Protein AF-A0A7S4RQT2-F1 (afdb_monomer)

Organism: NCBI:txid311494

Nearest PDB structures (foldseek):
  8qy5-assembly1_B  TM=3.252E-01  e=1.161E+00  Homo sapiens

Secondary structure (DSSP, 8-state):
--------------------PPPPPTTGGGTTTSSSSSSSS-SS--S--SS------------------------------------TT------TT-----GGG--GGG--B-S-TTSHHHHHHHHHHHHHHHHHHHHHHHHHH-TT---GGGGT--S---TT--HHHHHHTTS-S-STTHHHHHHHHHHHHHHHHTB-HHHHHHHHHHHHHHHHHHHHHHH-GGGSPP-TT-TTHHHHHHHHHHSHHHHHHHHHHHHHHHHHHHHHHTTT-

Mean predicted aligned error: 17.35 Å

Foldseek 3Di:
DDDDDDDDDDDDDDDDDDDDDDDDDPPPPVPVPPPPPPPPPPPDDDPDDDDDDDDDDDDDDDDDDDDDDDDDDDPPDDPDDDDDDDDPDDPDPPPLPDDPDDLVRFDLPPWDFQADLPDPQLVVLLVLLVLLLVLLVVLLVQCVVPLLDQSLVSQQQPDQPPPQQDQVNCVVVVPHRDDSNRVSLVSLVSSLCSLLVRTDPVNSSRSVVLSVQLSVLSCQLNNPPLNGDQDPVDPPVRVVSVVLSVDPVSSVSNSVSSVSNSVSSVSSCSNSD

Radius of gyration: 29.13 Å; Cα contacts (8 Å, |Δi|>4): 193; chains: 1; bounding box: 56×94×92 Å

Sequence (273 aa):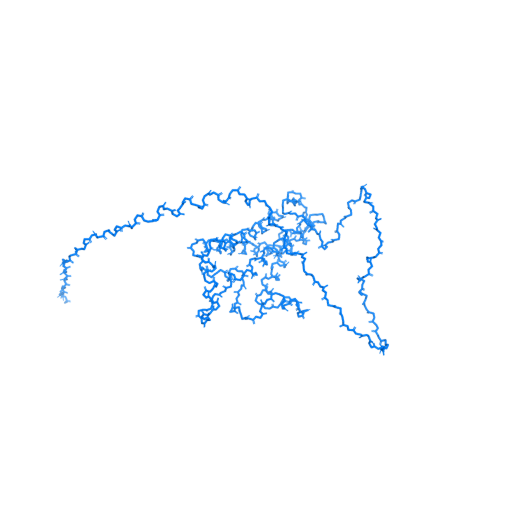
MAMPGRAAHRRRVGGGHAARTPALPRVVAAVLGCCLACCLSAAGHNAYAAARAGLSSRGGTPGPASHHAASRRSQLLGIAGALAPPVAGASAAAPVGFDYRKMSDLDPTKRTIVGDVNSAEVQAAVATLRAKQDQAKAAAVALKAEPMANISGNFGLVGKASEGDNILNSFKAGSGLQGSFAGPAEELRAACRAIDGIMDARTRSDTERASRLLISSWYAVVQDPNIKPLDPSVLTGDIKLQLQRQSKEVQAKLQREIAAYVDAIDFLLKFVA

Solvent-accessible surface area (backbone atoms only — not comparable to full-atom values): 17748 Å² total; per-residue (Å²): 136,82,87,87,86,88,84,88,80,89,84,81,89,83,83,89,79,80,88,77,79,80,83,76,76,89,71,67,78,74,69,72,71,70,70,77,78,74,73,87,79,74,90,71,90,88,89,82,87,89,86,86,83,83,92,80,84,86,89,81,84,90,81,87,85,85,83,89,85,82,91,80,87,82,92,80,88,83,91,79,90,80,97,67,84,82,76,87,85,72,91,67,79,70,67,88,88,66,82,77,76,53,82,86,74,49,65,56,88,72,55,45,75,72,47,66,75,82,35,72,65,34,47,50,24,52,51,50,51,50,53,50,39,52,31,42,52,51,35,51,51,42,42,71,77,33,58,80,54,78,44,27,62,51,68,46,44,68,64,82,83,58,94,68,78,45,69,68,50,23,58,69,66,75,72,51,71,58,63,57,60,27,62,51,50,50,54,52,51,51,29,38,50,44,56,35,67,27,32,34,82,73,40,21,57,46,43,51,49,34,41,51,52,25,54,50,28,46,49,57,42,75,66,36,81,77,40,54,72,78,56,90,86,47,74,76,68,38,54,57,46,52,56,46,32,68,32,68,66,50,45,54,47,53,49,50,34,44,48,51,26,41,50,29,48,57,54,50,47,51,65,78,108

Structure (mmCIF, N/CA/C/O backbone):
data_AF-A0A7S4RQT2-F1
#
_entry.id   AF-A0A7S4RQT2-F1
#
loop_
_atom_site.group_PDB
_atom_site.id
_atom_site.type_symbol
_atom_site.label_atom_id
_atom_site.label_alt_id
_atom_site.label_comp_id
_atom_site.label_asym_id
_atom_site.label_entity_id
_atom_site.label_seq_id
_atom_site.pdbx_PDB_ins_code
_atom_site.Cartn_x
_atom_site.Cartn_y
_atom_site.Cartn_z
_atom_site.occupancy
_atom_site.B_iso_or_equiv
_atom_site.auth_seq_id
_atom_site.auth_comp_id
_atom_site.auth_asym_id
_atom_site.auth_atom_id
_atom_site.pdbx_PDB_model_num
ATOM 1 N N . MET A 1 1 ? -7.093 60.526 -42.084 1.00 44.50 1 MET A N 1
ATOM 2 C CA . MET A 1 1 ? -6.223 59.896 -43.105 1.00 44.50 1 MET A CA 1
ATOM 3 C C . MET A 1 1 ? -6.321 58.391 -42.896 1.00 44.50 1 MET A C 1
ATOM 5 O O . MET A 1 1 ? -5.871 57.917 -41.870 1.00 44.50 1 MET A O 1
ATOM 9 N N . ALA A 1 2 ? -7.258 57.712 -43.558 1.00 35.78 2 ALA A N 1
ATOM 10 C CA . ALA A 1 2 ? -7.158 57.166 -44.919 1.00 35.78 2 ALA A CA 1
ATOM 11 C C . ALA A 1 2 ? -6.194 55.954 -45.001 1.00 35.78 2 ALA A C 1
ATOM 13 O O 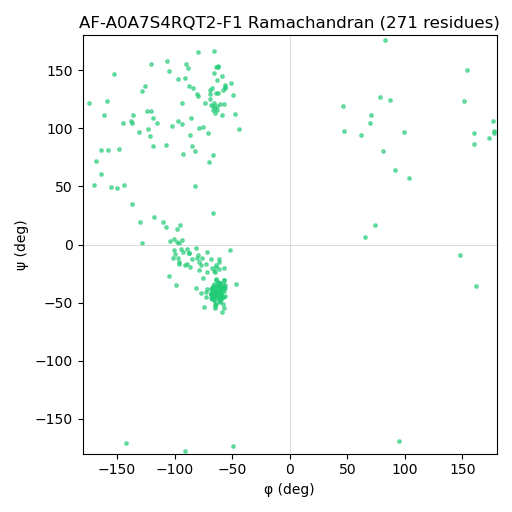. ALA A 1 2 ? -4.996 56.108 -44.813 1.00 35.78 2 ALA A O 1
ATOM 14 N N . MET A 1 3 ? -6.805 54.780 -45.247 1.00 42.31 3 MET A N 1
ATOM 15 C CA . MET A 1 3 ? -6.296 53.420 -45.578 1.00 42.31 3 MET A CA 1
ATOM 16 C C . MET A 1 3 ? -5.253 53.411 -46.738 1.00 42.31 3 MET A C 1
ATOM 18 O O . MET A 1 3 ? -5.009 54.504 -47.246 1.00 42.31 3 MET A O 1
ATOM 22 N N . PRO A 1 4 ? -4.738 52.278 -47.316 1.00 62.50 4 PRO A N 1
ATOM 23 C CA . PRO A 1 4 ? -4.930 50.813 -47.104 1.00 62.50 4 PRO A CA 1
ATOM 24 C C . PRO A 1 4 ? -3.619 49.965 -47.250 1.00 62.50 4 PRO A C 1
ATOM 26 O O . PRO A 1 4 ? -2.541 50.509 -47.458 1.00 62.50 4 PRO A O 1
ATOM 29 N N . GLY A 1 5 ? -3.694 48.617 -47.262 1.00 47.66 5 GLY A N 1
ATOM 30 C CA . GLY A 1 5 ? -2.623 47.804 -47.882 1.00 47.66 5 GLY A CA 1
ATOM 31 C C . GLY A 1 5 ? -2.681 46.277 -47.720 1.00 47.66 5 GLY A C 1
ATOM 32 O O . GLY A 1 5 ? -2.126 45.733 -46.779 1.00 47.66 5 GLY A O 1
ATOM 33 N N . ARG A 1 6 ? -3.315 45.581 -48.674 1.00 50.75 6 ARG A N 1
ATOM 34 C CA . ARG A 1 6 ? -3.406 44.110 -48.837 1.00 50.75 6 ARG A CA 1
ATOM 35 C C . ARG A 1 6 ? -2.046 43.422 -49.060 1.00 50.75 6 ARG A C 1
ATOM 37 O O . ARG A 1 6 ? -1.237 43.962 -49.801 1.00 50.75 6 ARG A O 1
ATOM 44 N N . ALA A 1 7 ? -1.931 42.141 -48.686 1.00 57.59 7 ALA A N 1
ATOM 45 C CA . ALA A 1 7 ? -1.405 41.101 -49.590 1.00 57.59 7 ALA A CA 1
ATOM 46 C C . ALA A 1 7 ? -1.796 39.686 -49.128 1.00 57.59 7 ALA A C 1
ATOM 48 O O . ALA A 1 7 ? -1.328 39.178 -48.114 1.00 57.59 7 ALA A O 1
ATOM 49 N N . ALA A 1 8 ? -2.658 39.046 -49.916 1.00 52.22 8 ALA A N 1
ATOM 50 C CA . ALA A 1 8 ? -2.951 37.625 -49.859 1.00 52.22 8 ALA A CA 1
ATOM 51 C C . ALA A 1 8 ? -1.900 36.858 -50.673 1.00 52.22 8 ALA A C 1
ATOM 53 O O . ALA A 1 8 ? -1.653 37.218 -51.823 1.00 52.22 8 ALA A O 1
ATOM 54 N N . HIS A 1 9 ? -1.358 35.762 -50.137 1.00 56.38 9 HIS A N 1
ATOM 55 C CA . HIS A 1 9 ? -0.620 34.791 -50.944 1.00 56.38 9 HIS A CA 1
ATOM 56 C C . HIS A 1 9 ? -1.233 33.396 -50.807 1.00 56.38 9 HIS A C 1
ATOM 58 O O . HIS A 1 9 ? -0.985 32.652 -49.864 1.00 56.38 9 HIS A O 1
ATOM 64 N N . ARG A 1 10 ? -2.038 33.038 -51.814 1.00 51.00 10 ARG A N 1
ATOM 65 C CA . ARG A 1 10 ? -2.276 31.648 -52.209 1.00 51.00 10 ARG A CA 1
ATOM 66 C C . ARG A 1 10 ? -0.953 31.061 -52.710 1.00 51.00 10 ARG A C 1
ATOM 68 O O . ARG A 1 10 ? -0.356 31.624 -53.628 1.00 51.00 10 ARG A O 1
ATOM 75 N N . ARG A 1 11 ? -0.573 29.883 -52.216 1.00 57.88 11 ARG A N 1
ATOM 76 C CA . ARG A 1 11 ? 0.143 28.878 -53.012 1.00 57.88 11 ARG A CA 1
ATOM 77 C C . ARG A 1 11 ? -0.585 27.548 -52.897 1.00 57.88 11 ARG A C 1
ATOM 79 O O . ARG A 1 11 ? -1.014 27.134 -51.827 1.00 57.88 11 ARG A O 1
ATOM 86 N N . ARG A 1 12 ? -0.781 26.951 -54.063 1.00 49.41 12 ARG A N 1
ATOM 87 C CA . ARG A 1 12 ? -1.513 25.723 -54.344 1.00 49.41 12 ARG A CA 1
ATOM 88 C C . ARG A 1 12 ? -0.509 24.762 -54.990 1.00 49.41 12 ARG A C 1
ATOM 90 O O . ARG A 1 12 ? 0.380 25.224 -55.697 1.00 49.41 12 ARG A O 1
ATOM 97 N N . VAL A 1 13 ? -0.803 23.470 -54.853 1.00 47.34 13 VAL A N 1
ATOM 98 C CA . VAL A 1 13 ? -0.359 22.333 -55.685 1.00 47.34 13 VAL A CA 1
ATOM 99 C C . VAL A 1 13 ? 0.976 21.677 -55.315 1.00 47.34 13 VAL A C 1
ATOM 101 O O . VAL A 1 13 ? 2.026 22.304 -55.379 1.00 47.34 13 VAL A O 1
ATOM 104 N N . GLY A 1 14 ? 0.919 20.357 -55.085 1.00 40.22 14 GLY A N 1
ATOM 105 C CA . GLY A 1 14 ? 2.015 19.466 -55.475 1.00 40.22 14 GLY A CA 1
ATOM 106 C C . GLY A 1 14 ? 2.089 18.105 -54.781 1.00 40.22 14 GLY A C 1
ATOM 107 O O . GLY A 1 14 ? 2.862 17.970 -53.849 1.00 40.22 14 GLY A O 1
ATOM 108 N N . GLY A 1 15 ? 1.376 17.104 -55.317 1.00 41.44 15 GLY A N 1
ATOM 109 C CA . GLY A 1 15 ? 1.757 15.675 -55.298 1.00 41.44 15 GLY A CA 1
ATOM 110 C C . GLY A 1 15 ? 1.520 14.919 -53.980 1.00 41.44 15 GLY A C 1
ATOM 111 O O . GLY A 1 15 ? 1.937 15.342 -52.919 1.00 41.44 15 GLY A O 1
ATOM 112 N N . GLY A 1 16 ? 0.830 13.781 -53.934 1.00 46.34 16 GLY A N 1
ATOM 113 C CA . GLY A 1 16 ? 0.843 12.695 -54.908 1.00 46.34 16 GLY A CA 1
ATOM 114 C C . GLY A 1 16 ? 1.901 11.663 -54.515 1.00 46.34 16 GLY A C 1
ATOM 115 O O . GLY A 1 16 ? 2.882 11.496 -55.233 1.00 46.34 16 GLY A O 1
ATOM 116 N N . HIS A 1 17 ? 1.734 10.990 -53.371 1.00 45.16 17 HIS A N 1
ATOM 117 C CA . HIS A 1 17 ? 2.511 9.798 -53.030 1.00 45.16 17 HIS A CA 1
ATOM 118 C C . HIS A 1 17 ? 1.581 8.604 -52.870 1.00 45.16 17 HIS A C 1
ATOM 120 O O . HIS A 1 17 ? 0.770 8.511 -51.952 1.00 45.16 17 HIS A O 1
ATOM 126 N N . ALA A 1 18 ? 1.695 7.732 -53.866 1.00 46.72 18 ALA A N 1
ATOM 127 C CA . ALA A 1 18 ? 1.033 6.457 -53.973 1.00 46.72 18 ALA A CA 1
ATOM 128 C C . ALA A 1 18 ? 1.368 5.568 -52.772 1.00 46.72 18 ALA A C 1
ATOM 130 O O . ALA A 1 18 ? 2.531 5.395 -52.401 1.00 46.72 18 ALA A O 1
ATOM 131 N N . ALA A 1 19 ? 0.323 4.966 -52.214 1.00 48.94 19 ALA A N 1
ATOM 132 C CA . ALA A 1 19 ? 0.409 3.875 -51.269 1.00 48.94 19 ALA A CA 1
ATOM 133 C C . ALA A 1 19 ? 1.155 2.692 -51.908 1.00 48.94 19 ALA A C 1
ATOM 135 O O . ALA A 1 19 ? 0.652 2.044 -52.824 1.00 48.94 19 ALA A O 1
ATOM 136 N N . ARG A 1 20 ? 2.360 2.402 -51.411 1.00 44.69 20 ARG A N 1
ATOM 137 C CA . ARG A 1 20 ? 2.999 1.093 -51.562 1.00 44.69 20 ARG A CA 1
ATOM 138 C C . ARG A 1 20 ? 2.848 0.357 -50.240 1.00 44.69 20 ARG A C 1
ATOM 140 O O . ARG A 1 20 ? 3.552 0.638 -49.278 1.00 44.69 20 ARG A O 1
ATOM 147 N N . THR A 1 21 ? 1.897 -0.563 -50.204 1.00 51.22 21 THR A N 1
ATOM 148 C CA . THR A 1 21 ? 1.781 -1.600 -49.181 1.00 51.22 21 THR A CA 1
ATOM 149 C C . THR A 1 21 ? 2.949 -2.582 -49.337 1.00 51.22 21 THR A C 1
ATOM 151 O O . THR A 1 21 ? 3.084 -3.193 -50.400 1.00 51.22 21 THR A O 1
ATOM 154 N N . PRO A 1 22 ? 3.823 -2.762 -48.332 1.00 53.00 22 PRO A N 1
ATOM 155 C CA . PRO A 1 22 ? 4.784 -3.853 -48.360 1.00 53.00 22 PRO A CA 1
ATOM 156 C C . PRO A 1 22 ? 4.056 -5.175 -48.090 1.00 53.00 22 PRO A C 1
ATOM 158 O O . PRO A 1 22 ? 3.394 -5.351 -47.067 1.00 53.00 22 PRO A O 1
ATOM 161 N N . ALA A 1 23 ? 4.172 -6.103 -49.039 1.00 45.22 23 ALA A N 1
ATOM 162 C CA . ALA A 1 23 ? 3.740 -7.482 -48.887 1.00 45.22 23 ALA A CA 1
ATOM 163 C C . ALA A 1 23 ? 4.509 -8.144 -47.730 1.00 45.22 23 ALA A C 1
ATOM 165 O O . ALA A 1 23 ? 5.737 -8.220 -47.746 1.00 45.22 23 ALA A O 1
ATOM 166 N N . LEU A 1 24 ? 3.774 -8.617 -46.724 1.00 46.72 24 LEU A N 1
ATOM 167 C CA . LEU A 1 24 ? 4.314 -9.388 -45.606 1.00 46.72 24 LEU A CA 1
ATOM 168 C C . LEU A 1 24 ? 4.765 -10.784 -46.088 1.00 46.72 24 LEU A C 1
ATOM 170 O O . LEU A 1 24 ? 3.997 -11.466 -46.774 1.00 46.72 24 LEU A O 1
ATOM 174 N N . PRO A 1 25 ? 5.974 -11.251 -45.722 1.00 46.59 25 PRO A N 1
ATOM 175 C CA . PRO A 1 25 ? 6.436 -12.593 -46.054 1.00 46.59 25 PRO A CA 1
ATOM 176 C C . PRO A 1 25 ? 5.644 -13.659 -45.278 1.00 46.59 25 PRO A C 1
ATOM 178 O O . PRO A 1 25 ? 5.526 -13.618 -44.053 1.00 46.59 25 PRO A O 1
ATOM 181 N N . ARG A 1 26 ? 5.133 -14.657 -46.009 1.00 47.38 26 ARG A N 1
ATOM 182 C CA . ARG A 1 26 ? 4.311 -15.801 -45.555 1.00 47.38 26 ARG A CA 1
ATOM 183 C C . ARG A 1 26 ? 5.028 -16.810 -44.631 1.00 47.38 26 ARG A C 1
ATOM 185 O O . ARG A 1 26 ? 4.647 -17.973 -44.587 1.00 47.38 26 ARG A O 1
ATOM 192 N N . VAL A 1 27 ? 6.041 -16.399 -43.870 1.00 47.34 27 VAL A N 1
ATOM 193 C CA . VAL A 1 27 ? 6.857 -17.317 -43.043 1.00 47.34 27 VAL A CA 1
ATOM 194 C C . VAL A 1 27 ? 6.439 -17.326 -41.561 1.00 47.34 27 VAL A C 1
ATOM 196 O O . VAL A 1 27 ? 6.841 -18.203 -40.806 1.00 47.34 27 VAL A O 1
ATOM 199 N N . VAL A 1 28 ? 5.548 -16.431 -41.119 1.00 46.84 28 VAL A N 1
ATOM 200 C CA . VAL A 1 28 ? 5.180 -16.321 -39.686 1.00 46.84 28 VAL A CA 1
ATOM 201 C C . VAL A 1 28 ? 4.026 -17.254 -39.265 1.00 46.84 28 VAL A C 1
ATOM 203 O O . VAL A 1 28 ? 3.766 -17.432 -38.079 1.00 46.84 28 VAL A O 1
ATOM 206 N N . ALA A 1 29 ? 3.368 -17.943 -40.203 1.00 44.19 29 ALA A N 1
ATOM 207 C CA . ALA A 1 29 ? 2.245 -18.835 -39.884 1.00 44.19 29 ALA A CA 1
ATOM 208 C C . ALA A 1 29 ? 2.655 -20.190 -39.261 1.00 44.19 29 ALA A C 1
ATOM 210 O O . ALA A 1 29 ? 1.798 -20.892 -38.734 1.00 44.19 29 ALA A O 1
ATOM 211 N N . ALA A 1 30 ? 3.943 -20.556 -39.272 1.00 42.84 30 ALA A N 1
ATOM 212 C CA . ALA A 1 30 ? 4.411 -21.856 -38.772 1.00 42.84 30 ALA A CA 1
ATOM 213 C C . ALA A 1 30 ? 4.944 -21.839 -37.322 1.00 42.84 30 ALA A C 1
ATOM 215 O O . ALA A 1 30 ? 5.122 -22.897 -36.729 1.00 42.84 30 ALA A O 1
ATOM 216 N N . VAL A 1 31 ? 5.160 -20.665 -36.714 1.00 43.28 31 VAL A N 1
ATOM 217 C CA . VAL A 1 31 ? 5.665 -20.560 -35.323 1.00 43.28 31 VAL A CA 1
ATOM 218 C C . VAL A 1 31 ? 4.527 -20.371 -34.307 1.00 43.28 31 VAL A C 1
ATOM 220 O O . VAL A 1 31 ? 4.690 -20.649 -33.122 1.00 43.28 31 VAL A O 1
ATOM 223 N N . LEU A 1 32 ? 3.327 -19.992 -34.762 1.00 43.38 32 LEU A N 1
ATOM 224 C CA . LEU A 1 32 ? 2.168 -19.760 -33.890 1.00 43.38 32 LEU A CA 1
ATOM 225 C C . LEU A 1 32 ? 1.439 -21.047 -33.444 1.00 43.38 32 LEU A C 1
ATOM 227 O O . LEU A 1 32 ? 0.576 -20.984 -32.573 1.00 43.38 32 LEU A O 1
ATOM 231 N N . GLY A 1 33 ? 1.780 -22.208 -34.018 1.00 39.47 33 GLY A N 1
ATOM 232 C CA . GLY A 1 33 ? 1.128 -23.492 -33.725 1.00 39.47 33 GLY A CA 1
ATOM 233 C C . GLY A 1 33 ? 1.736 -24.294 -32.568 1.00 39.47 33 GLY A C 1
ATOM 234 O O . GLY A 1 33 ? 1.077 -25.184 -32.044 1.00 39.47 33 GLY A O 1
ATOM 235 N N . CYS A 1 34 ? 2.964 -23.984 -32.132 1.00 38.16 34 CYS A N 1
ATOM 236 C CA . CYS A 1 34 ? 3.676 -24.798 -31.133 1.00 38.16 34 CYS A CA 1
ATOM 237 C C . CYS A 1 34 ? 3.536 -24.276 -29.684 1.00 38.16 34 CYS A C 1
ATOM 239 O O . CYS A 1 34 ? 3.774 -25.011 -28.731 1.00 38.16 34 CYS A O 1
ATOM 241 N N . CYS A 1 35 ? 3.087 -23.030 -29.483 1.00 40.00 35 CYS A N 1
ATOM 242 C CA . CYS A 1 35 ? 2.958 -22.437 -28.141 1.00 40.00 35 CYS A CA 1
ATOM 243 C C . CYS A 1 35 ? 1.615 -22.711 -27.440 1.00 40.00 35 CYS A C 1
ATOM 245 O O . CYS A 1 35 ? 1.467 -22.380 -26.267 1.00 40.00 35 CYS A O 1
ATOM 247 N N . LEU A 1 36 ? 0.634 -23.310 -28.121 1.00 42.69 36 LEU A N 1
ATOM 248 C CA . LEU A 1 36 ? -0.713 -23.517 -27.568 1.00 42.69 36 LEU A CA 1
ATOM 249 C C . LEU A 1 36 ? -0.913 -24.874 -26.869 1.00 42.69 36 LEU A C 1
ATOM 251 O O . LEU A 1 36 ? -1.931 -25.057 -26.210 1.00 42.69 36 LEU A O 1
ATOM 255 N N . ALA A 1 37 ? 0.064 -25.788 -26.926 1.00 42.12 37 ALA A N 1
ATOM 256 C CA . ALA A 1 37 ? -0.031 -27.110 -26.293 1.00 42.12 37 ALA A CA 1
ATOM 257 C C . ALA A 1 37 ? 0.721 -27.247 -24.948 1.00 42.12 37 ALA A C 1
ATOM 259 O O . ALA A 1 37 ? 0.480 -28.209 -24.226 1.00 42.12 37 ALA A O 1
ATOM 260 N N . CYS A 1 38 ? 1.574 -26.289 -24.556 1.00 40.06 38 CYS A N 1
ATOM 261 C CA . CYS A 1 38 ? 2.366 -26.387 -23.313 1.00 40.06 38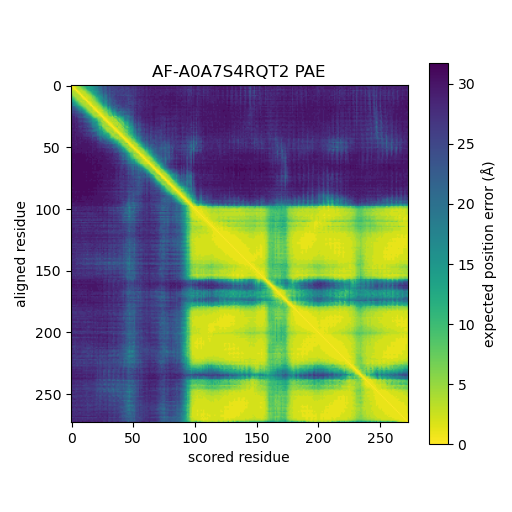 CYS A CA 1
ATOM 262 C C . CYS A 1 38 ? 1.815 -25.593 -22.111 1.00 40.06 38 CYS A C 1
ATOM 264 O O . CYS A 1 38 ? 2.346 -25.718 -21.011 1.00 40.06 38 CYS A O 1
ATOM 266 N N . CYS A 1 39 ? 0.749 -24.801 -22.265 1.00 39.12 39 CYS A N 1
ATOM 267 C CA . CYS A 1 39 ? 0.291 -23.899 -21.195 1.00 39.12 39 CYS A CA 1
ATOM 268 C C . CYS A 1 39 ? -0.865 -24.435 -20.328 1.00 39.12 39 CYS A C 1
ATOM 270 O O . CYS A 1 39 ? -1.299 -23.730 -19.420 1.00 39.12 39 CYS A O 1
ATOM 272 N N . LEU A 1 40 ? -1.353 -25.665 -20.544 1.00 41.34 40 LEU A N 1
ATOM 273 C CA . LEU A 1 40 ? -2.478 -26.229 -19.774 1.00 41.34 40 LEU A CA 1
ATOM 274 C C . LEU A 1 40 ? -2.092 -27.155 -18.597 1.00 41.34 40 LEU A C 1
ATOM 276 O O . LEU A 1 40 ? -2.967 -27.797 -18.024 1.00 41.34 40 LEU A O 1
ATOM 280 N N . SER A 1 41 ? -0.827 -27.200 -18.157 1.00 45.00 41 SER A N 1
ATOM 281 C CA . SER A 1 41 ? -0.430 -28.018 -16.984 1.00 45.00 41 SER A CA 1
ATOM 282 C C . SER A 1 41 ? 0.401 -27.312 -15.903 1.00 45.00 41 SER A C 1
ATOM 284 O O . SER A 1 41 ? 0.996 -27.983 -15.070 1.00 45.00 41 SER A O 1
ATOM 286 N N . ALA A 1 42 ? 0.402 -25.977 -15.834 1.00 40.41 42 ALA A N 1
ATOM 287 C CA . ALA A 1 42 ? 1.111 -25.238 -14.773 1.00 40.41 42 ALA A CA 1
ATOM 288 C C . ALA A 1 42 ? 0.192 -24.382 -13.874 1.00 40.41 42 ALA A C 1
ATOM 290 O O . ALA A 1 42 ? 0.636 -23.421 -13.247 1.00 40.41 42 ALA A O 1
ATOM 291 N N . ALA A 1 43 ? -1.096 -24.728 -13.786 1.00 40.94 43 ALA A N 1
ATOM 292 C CA . ALA A 1 43 ? -2.028 -24.159 -12.813 1.00 40.94 43 ALA A CA 1
ATOM 293 C C . ALA A 1 43 ? -2.072 -25.041 -11.556 1.00 40.94 43 ALA A C 1
ATOM 295 O O . ALA A 1 43 ? -2.976 -25.847 -11.364 1.00 40.94 43 ALA A O 1
ATOM 296 N N . GLY A 1 44 ? -1.057 -24.908 -10.708 1.00 36.47 44 GLY A N 1
ATOM 297 C CA . GLY A 1 44 ? -1.002 -25.569 -9.407 1.00 36.47 44 GLY A CA 1
ATOM 298 C C . GLY A 1 44 ? 0.441 -25.814 -9.007 1.00 36.47 44 GLY A C 1
ATOM 299 O O . GLY A 1 44 ? 1.154 -26.492 -9.733 1.00 36.47 44 GLY A O 1
ATOM 300 N N . HIS A 1 45 ? 0.839 -25.313 -7.837 1.00 37.78 45 HIS A N 1
ATOM 301 C CA . HIS A 1 45 ? 2.190 -25.382 -7.258 1.00 37.78 45 HIS A CA 1
ATOM 302 C C . HIS A 1 45 ? 3.167 -24.332 -7.800 1.00 37.78 45 HIS A C 1
ATOM 304 O O . HIS A 1 45 ? 3.995 -24.636 -8.640 1.00 37.78 45 HIS A O 1
ATOM 310 N N . ASN A 1 46 ? 3.092 -23.098 -7.287 1.00 36.84 46 ASN A N 1
ATOM 311 C CA . ASN A 1 46 ? 4.272 -22.256 -7.024 1.00 36.84 46 ASN A CA 1
ATOM 312 C C . ASN A 1 46 ? 3.868 -21.042 -6.177 1.00 36.84 46 ASN A C 1
ATOM 314 O O . ASN A 1 46 ? 3.797 -19.907 -6.636 1.00 36.84 46 ASN A O 1
ATOM 318 N N . ALA A 1 47 ? 3.573 -21.312 -4.908 1.00 38.38 47 ALA A N 1
ATOM 319 C CA . ALA A 1 47 ? 3.455 -20.298 -3.865 1.00 38.38 47 ALA A CA 1
ATOM 320 C C . ALA A 1 47 ? 4.135 -20.774 -2.573 1.00 38.38 47 ALA A C 1
ATOM 322 O O . ALA A 1 47 ? 3.636 -20.504 -1.497 1.00 38.38 47 ALA A O 1
ATOM 323 N N . TYR A 1 48 ? 5.235 -21.529 -2.657 1.00 43.09 48 TYR A N 1
ATOM 324 C CA . TYR A 1 48 ? 6.002 -21.972 -1.484 1.00 43.09 48 TYR A CA 1
ATOM 325 C C . TYR A 1 48 ? 7.439 -22.325 -1.888 1.00 43.09 48 TYR A C 1
ATOM 327 O O . TYR A 1 48 ? 7.755 -23.489 -2.090 1.00 43.09 48 TYR A O 1
ATOM 335 N N . ALA A 1 49 ? 8.318 -21.328 -2.023 1.00 34.75 49 ALA A N 1
ATOM 336 C CA . ALA A 1 49 ? 9.769 -21.554 -2.084 1.00 34.75 49 ALA A CA 1
ATOM 337 C C . ALA A 1 49 ? 10.564 -20.255 -1.850 1.00 34.75 49 ALA A C 1
ATOM 339 O O . ALA A 1 49 ? 11.305 -19.805 -2.713 1.00 34.75 49 ALA A O 1
ATOM 340 N N . ALA A 1 50 ? 10.410 -19.626 -0.682 1.00 36.25 50 ALA A N 1
ATOM 341 C CA . ALA A 1 50 ? 11.352 -18.605 -0.203 1.00 36.25 50 ALA A CA 1
ATOM 342 C C . ALA A 1 50 ? 11.316 -18.497 1.332 1.00 36.25 50 ALA A C 1
ATOM 344 O O . ALA A 1 50 ? 11.150 -17.426 1.900 1.00 36.25 50 ALA A O 1
ATOM 345 N N . ALA A 1 51 ? 11.420 -19.634 2.021 1.00 36.56 51 ALA A N 1
ATOM 346 C CA . ALA A 1 51 ? 11.587 -19.671 3.475 1.00 36.56 51 ALA A CA 1
ATOM 347 C C . ALA A 1 51 ? 12.392 -20.909 3.896 1.00 36.56 51 ALA A C 1
ATOM 349 O O . ALA A 1 51 ? 11.966 -21.677 4.752 1.00 36.56 51 ALA A O 1
ATOM 350 N N . ARG A 1 52 ? 13.536 -21.163 3.245 1.00 39.75 52 ARG A N 1
ATOM 351 C CA . ARG A 1 52 ? 14.528 -22.134 3.737 1.00 39.75 52 ARG A CA 1
ATOM 352 C C . ARG A 1 52 ? 15.889 -21.969 3.050 1.00 39.75 52 ARG A C 1
ATOM 354 O O . ARG A 1 52 ? 16.242 -22.693 2.134 1.00 39.75 52 ARG A O 1
ATOM 361 N N . ALA A 1 53 ? 16.660 -21.011 3.540 1.00 32.03 53 ALA A N 1
ATOM 362 C CA . ALA A 1 53 ? 18.121 -21.033 3.530 1.00 32.03 53 ALA A CA 1
ATOM 363 C C . ALA A 1 53 ? 18.507 -20.334 4.843 1.00 32.03 53 ALA A C 1
ATOM 365 O O . ALA A 1 53 ? 18.194 -19.169 5.036 1.00 32.03 53 ALA A O 1
ATOM 366 N N . GLY A 1 54 ? 18.948 -21.024 5.890 1.00 28.73 54 GLY A N 1
ATOM 367 C CA . GLY A 1 54 ? 20.115 -21.897 5.888 1.00 28.73 54 GLY A CA 1
ATOM 368 C C . GLY A 1 54 ? 21.254 -21.163 6.601 1.00 28.73 54 GLY A C 1
ATOM 369 O O . GLY A 1 54 ? 22.288 -20.902 6.006 1.00 28.73 54 GLY A O 1
ATOM 370 N N . LEU A 1 55 ? 21.032 -20.764 7.860 1.00 30.64 55 LEU A N 1
ATOM 371 C CA . LEU A 1 55 ? 22.079 -20.260 8.750 1.00 30.64 55 LEU A CA 1
ATOM 372 C C . LEU A 1 55 ? 22.902 -21.460 9.227 1.00 30.64 55 LEU A C 1
ATOM 374 O O . LEU A 1 55 ? 22.487 -22.220 10.098 1.00 30.64 55 LEU A O 1
ATOM 378 N N . SER A 1 56 ? 24.066 -21.647 8.620 1.00 34.75 56 SER A N 1
ATOM 379 C CA . SER A 1 56 ? 25.144 -22.482 9.142 1.00 34.75 56 SER A CA 1
ATOM 380 C C . SER A 1 56 ? 26.426 -21.668 9.072 1.00 34.75 56 SER A C 1
ATOM 382 O O . SER A 1 56 ? 27.060 -21.567 8.031 1.00 34.75 56 SER A O 1
ATOM 384 N N . SER A 1 57 ? 26.778 -21.052 10.196 1.00 33.66 57 SER A N 1
ATOM 385 C CA . SER A 1 57 ? 28.121 -20.552 10.467 1.00 33.66 57 SER A CA 1
ATOM 386 C C . SER A 1 57 ? 28.439 -20.931 11.908 1.00 33.66 57 SER A C 1
ATOM 388 O O . SER A 1 57 ? 27.861 -20.396 12.854 1.00 33.66 57 SER A O 1
ATOM 390 N N . ARG A 1 58 ? 29.279 -21.954 12.054 1.00 31.80 58 ARG A N 1
ATOM 391 C CA . ARG A 1 58 ? 29.785 -22.492 13.317 1.00 31.80 58 ARG A CA 1
ATOM 392 C C . ARG A 1 58 ? 31.303 -22.368 13.245 1.00 31.80 58 ARG A C 1
ATOM 394 O O . ARG A 1 58 ? 31.912 -23.019 12.405 1.00 31.80 58 ARG A O 1
ATOM 401 N N . GLY A 1 59 ? 31.897 -21.548 14.109 1.00 32.84 59 GLY A N 1
ATOM 402 C CA . GLY A 1 59 ? 33.351 -21.458 14.256 1.00 32.84 59 GLY A CA 1
ATOM 403 C C . GLY A 1 59 ? 33.801 -20.161 14.923 1.00 32.84 59 GLY A C 1
ATOM 404 O O . GLY A 1 59 ? 33.942 -19.147 14.255 1.00 32.84 59 GLY A O 1
ATOM 405 N N . GLY A 1 60 ? 34.032 -20.199 16.237 1.00 31.61 60 GLY A N 1
ATOM 406 C CA . GLY A 1 60 ? 34.624 -19.098 16.999 1.00 31.61 60 GLY A CA 1
ATOM 407 C C . GLY A 1 60 ? 34.684 -19.432 18.489 1.00 31.61 60 GLY A C 1
ATOM 408 O O . GLY A 1 60 ? 33.658 -19.497 19.155 1.00 31.61 60 GLY A O 1
ATOM 409 N N . THR A 1 61 ? 35.885 -19.725 18.975 1.00 37.38 61 THR A N 1
ATOM 410 C CA . THR A 1 61 ? 36.259 -20.145 20.337 1.00 37.38 61 THR A CA 1
ATOM 411 C C . THR A 1 61 ? 35.995 -19.088 21.427 1.00 37.38 61 THR A C 1
ATOM 413 O O . THR A 1 61 ? 36.070 -17.897 21.130 1.00 37.38 61 THR A O 1
ATOM 416 N N . PRO A 1 62 ? 35.752 -19.487 22.696 1.00 39.50 62 PRO A N 1
ATOM 417 C CA . PRO A 1 62 ? 35.499 -18.562 23.800 1.00 39.50 62 PRO A CA 1
ATOM 418 C C . PRO A 1 62 ? 36.799 -18.102 24.486 1.00 39.50 62 PRO A C 1
ATOM 420 O O . PRO A 1 62 ? 37.673 -18.914 24.784 1.00 39.50 62 PRO A O 1
ATOM 423 N N . GLY A 1 63 ? 36.897 -16.803 24.780 1.00 38.59 63 GLY A N 1
ATOM 424 C CA . GLY A 1 63 ? 37.870 -16.225 25.716 1.00 38.59 63 GLY A CA 1
ATOM 425 C C . GLY A 1 63 ? 37.195 -15.847 27.048 1.00 38.59 63 GLY A C 1
ATOM 426 O O . GLY A 1 63 ? 35.999 -15.543 27.038 1.00 38.59 63 GLY A O 1
ATOM 427 N N . PRO A 1 64 ? 37.902 -15.890 28.195 1.00 47.75 64 PRO A N 1
ATOM 428 C CA . PRO A 1 64 ? 37.271 -15.807 29.510 1.00 47.75 64 PRO A CA 1
ATOM 429 C C . PRO A 1 64 ? 37.136 -14.379 30.073 1.00 47.75 64 PRO A C 1
ATOM 431 O O . PRO A 1 64 ? 38.026 -13.548 29.947 1.00 47.75 64 PRO A O 1
ATOM 434 N N . ALA A 1 65 ? 36.003 -14.191 30.758 1.00 38.06 65 ALA A N 1
ATOM 435 C CA . ALA A 1 65 ? 35.736 -13.414 31.973 1.00 38.06 65 ALA A CA 1
ATOM 436 C C . ALA A 1 65 ? 36.274 -11.973 32.134 1.00 38.06 65 ALA A C 1
ATOM 438 O O . ALA A 1 65 ? 37.454 -11.735 32.360 1.00 38.06 65 ALA A O 1
ATOM 439 N N . SER A 1 66 ? 35.338 -11.033 32.297 1.00 38.03 66 SER A N 1
ATOM 440 C CA . SER A 1 66 ? 35.382 -10.081 33.417 1.00 38.03 66 SER A CA 1
ATOM 441 C C . SER A 1 66 ? 33.971 -9.606 33.787 1.00 38.03 66 SER A C 1
ATOM 443 O O . SER A 1 66 ? 33.046 -9.597 32.978 1.00 38.03 66 SER A O 1
ATOM 445 N N . HIS A 1 67 ? 33.805 -9.353 35.080 1.00 32.84 67 HIS A N 1
ATOM 446 C CA . HIS A 1 67 ? 32.554 -9.303 35.819 1.00 32.84 67 HIS A CA 1
ATOM 447 C C . HIS A 1 67 ? 31.895 -7.907 35.864 1.00 32.84 67 HIS A C 1
ATOM 449 O O . HIS A 1 67 ? 32.576 -6.892 35.878 1.00 32.84 67 HIS A O 1
ATOM 455 N N . HIS A 1 68 ? 30.566 -7.928 36.050 1.00 31.75 68 HIS A N 1
ATOM 456 C CA . HIS A 1 68 ? 29.686 -6.902 36.640 1.00 31.75 68 HIS A CA 1
ATOM 457 C C . HIS A 1 68 ? 29.425 -5.588 35.874 1.00 31.75 68 HIS A C 1
ATOM 459 O O . HIS A 1 68 ? 30.181 -4.636 35.989 1.00 31.75 68 HIS A O 1
ATOM 465 N N . ALA A 1 69 ? 28.227 -5.472 35.275 1.00 33.44 69 ALA A N 1
ATOM 466 C CA . ALA A 1 69 ? 27.194 -4.533 35.753 1.00 33.44 69 ALA A CA 1
ATOM 467 C C . ALA A 1 69 ? 25.850 -4.662 34.992 1.00 33.44 69 ALA A C 1
ATOM 469 O O . ALA A 1 69 ? 25.763 -4.461 33.789 1.00 33.44 69 ALA A O 1
ATOM 470 N N . ALA A 1 70 ? 24.798 -4.944 35.769 1.00 36.56 70 ALA A N 1
ATOM 471 C CA . ALA A 1 70 ? 23.426 -4.436 35.647 1.00 36.56 70 ALA A CA 1
ATOM 472 C C . ALA A 1 70 ? 22.569 -4.715 34.382 1.00 36.56 70 ALA A C 1
ATOM 474 O O . ALA A 1 70 ? 22.459 -3.915 33.464 1.00 36.56 70 ALA A O 1
ATOM 475 N N . SER A 1 71 ? 21.781 -5.793 34.484 1.00 47.81 71 SER A N 1
ATOM 476 C CA . SER A 1 71 ? 20.305 -5.772 34.433 1.00 47.81 71 SER A CA 1
ATOM 477 C C . SER A 1 71 ? 19.611 -4.973 33.313 1.00 47.81 71 SER A C 1
ATOM 479 O O . SER A 1 71 ? 19.279 -3.802 33.484 1.00 47.81 71 SER A O 1
ATOM 481 N N . ARG A 1 72 ? 19.215 -5.678 32.243 1.00 46.56 72 ARG A N 1
ATOM 482 C CA . ARG A 1 72 ? 17.845 -5.664 31.686 1.00 46.56 72 ARG A CA 1
ATOM 483 C C . ARG A 1 72 ? 17.633 -6.934 30.854 1.00 46.56 72 ARG A C 1
ATOM 485 O O . ARG A 1 72 ? 18.423 -7.282 29.988 1.00 46.56 72 ARG A O 1
ATOM 492 N N . ARG A 1 73 ? 16.590 -7.670 31.232 1.00 41.78 73 ARG A N 1
ATOM 493 C CA . ARG A 1 73 ? 16.257 -9.045 30.847 1.00 41.78 73 ARG A CA 1
ATOM 494 C C . ARG A 1 73 ? 15.934 -9.181 29.353 1.00 41.78 73 ARG A C 1
ATOM 496 O O . ARG A 1 73 ? 14.864 -8.762 28.928 1.00 41.78 73 ARG A O 1
ATOM 503 N N . SER A 1 74 ? 16.777 -9.893 28.613 1.00 42.22 74 SER A N 1
ATOM 504 C CA . SER A 1 74 ? 16.378 -10.595 27.388 1.00 42.22 74 SER A CA 1
ATOM 505 C C . SER A 1 74 ? 15.846 -11.976 27.775 1.00 42.22 74 SER A C 1
ATOM 507 O O . SER A 1 74 ? 16.617 -12.913 27.960 1.00 42.22 74 SER A O 1
ATOM 509 N N . GLN A 1 75 ? 14.529 -12.111 27.948 1.00 45.81 75 GLN A N 1
ATOM 510 C CA . GLN A 1 75 ? 13.878 -13.424 28.001 1.00 45.81 75 GLN A CA 1
ATOM 511 C C . GLN A 1 75 ? 13.581 -13.882 26.573 1.00 45.81 75 GLN A C 1
ATOM 513 O O . GLN A 1 75 ? 12.495 -13.669 26.049 1.00 45.81 75 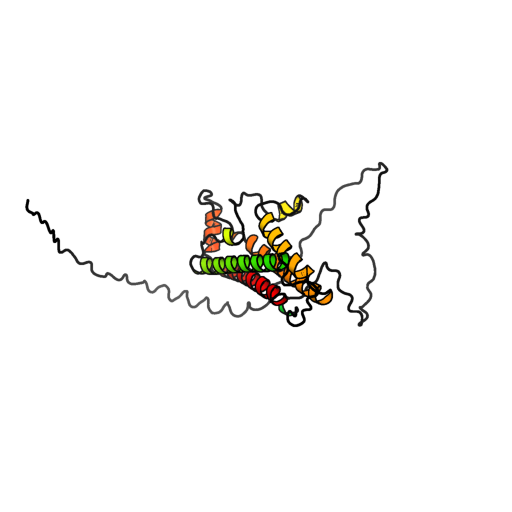GLN A O 1
ATOM 518 N N . LEU A 1 76 ? 14.572 -14.491 25.933 1.00 45.34 76 LEU A N 1
ATOM 519 C CA . LEU A 1 76 ? 14.403 -15.228 24.685 1.00 45.34 76 LEU A CA 1
ATOM 520 C C . LEU A 1 76 ? 15.427 -16.358 24.686 1.00 45.34 76 LEU A C 1
ATOM 522 O O . LEU A 1 76 ? 16.513 -16.186 24.154 1.00 45.34 76 LEU A O 1
ATOM 526 N N . LEU A 1 77 ? 15.107 -17.467 25.357 1.00 45.81 77 LEU A N 1
ATOM 527 C CA . LEU A 1 77 ? 15.645 -18.811 25.094 1.00 45.81 77 LEU A CA 1
ATOM 528 C C . LEU A 1 77 ? 15.069 -19.784 26.126 1.00 45.81 77 LEU A C 1
ATOM 530 O O . LEU A 1 77 ? 15.545 -19.902 27.249 1.00 45.81 77 LEU A O 1
ATOM 534 N N . GLY A 1 78 ? 14.001 -20.460 25.720 1.00 36.94 78 GLY A N 1
ATOM 535 C CA . GLY A 1 78 ? 13.320 -21.473 26.513 1.00 36.94 78 GLY A CA 1
ATOM 536 C C . GLY A 1 78 ? 12.297 -22.225 25.672 1.00 36.94 78 GLY A C 1
ATOM 537 O O . GLY A 1 78 ? 11.138 -22.299 26.047 1.00 36.94 78 GLY A O 1
ATOM 538 N N . ILE A 1 79 ? 12.700 -22.733 24.503 1.00 46.56 79 ILE A N 1
ATOM 539 C CA . ILE A 1 79 ? 11.943 -23.782 23.808 1.00 46.56 79 ILE A CA 1
ATOM 540 C C . ILE A 1 79 ? 12.867 -24.989 23.706 1.00 46.56 79 ILE A C 1
ATOM 542 O O . ILE A 1 79 ? 13.575 -25.188 22.723 1.00 46.56 79 ILE A O 1
ATOM 546 N N . ALA A 1 80 ? 12.875 -25.770 24.777 1.00 41.91 80 ALA A N 1
ATOM 547 C CA . ALA A 1 80 ? 13.345 -27.140 24.776 1.00 41.91 80 ALA A CA 1
ATOM 548 C C . ALA A 1 80 ? 12.333 -27.961 25.585 1.00 41.91 80 ALA A C 1
ATOM 550 O O . ALA A 1 80 ? 12.223 -27.787 26.793 1.00 41.91 80 ALA A O 1
ATOM 551 N N . GLY A 1 81 ? 11.596 -28.834 24.892 1.00 35.84 81 GLY A N 1
ATOM 552 C CA . GLY A 1 81 ? 10.849 -29.941 25.492 1.00 35.84 81 GLY A CA 1
ATOM 553 C C . GLY A 1 81 ? 9.353 -29.715 25.720 1.00 35.84 81 GLY A C 1
ATOM 554 O O . GLY A 1 81 ? 8.963 -29.191 26.752 1.00 35.84 81 GLY A O 1
ATOM 555 N N . ALA A 1 82 ? 8.526 -30.196 24.785 1.00 38.19 82 ALA A N 1
ATOM 556 C CA . ALA A 1 82 ? 7.362 -31.053 25.063 1.00 38.19 82 ALA A CA 1
ATOM 557 C C . ALA A 1 82 ? 6.623 -31.352 23.747 1.00 38.19 82 ALA A C 1
ATOM 559 O O . ALA A 1 82 ? 5.821 -30.559 23.259 1.00 38.19 82 ALA A O 1
ATOM 560 N N . LEU A 1 83 ? 6.903 -32.520 23.169 1.00 43.78 83 LEU A N 1
ATOM 561 C CA . LEU A 1 83 ? 6.004 -33.174 22.224 1.00 43.78 83 LEU A CA 1
ATOM 562 C C . LEU A 1 83 ? 4.800 -33.686 23.026 1.00 43.78 83 LEU A C 1
ATOM 564 O O . LEU A 1 83 ? 4.869 -34.759 23.619 1.00 43.78 83 LEU A O 1
ATOM 568 N N . ALA A 1 84 ? 3.720 -32.913 23.069 1.00 40.16 84 ALA A N 1
ATOM 569 C CA . ALA A 1 84 ? 2.407 -33.385 23.496 1.00 40.16 84 ALA A CA 1
ATOM 570 C C . ALA A 1 84 ? 1.391 -33.069 22.384 1.00 40.16 84 ALA A C 1
ATOM 572 O O . ALA A 1 84 ? 1.449 -31.978 21.810 1.00 40.16 84 ALA A O 1
ATOM 573 N N . PRO A 1 85 ? 0.487 -34.002 22.034 1.00 40.91 85 PRO A N 1
ATOM 574 C CA . PRO A 1 85 ? -0.564 -33.735 21.060 1.00 40.91 85 PRO A CA 1
ATOM 575 C C . PRO A 1 85 ? -1.541 -32.678 21.609 1.00 40.91 85 PRO A C 1
ATOM 577 O O . PRO A 1 85 ? -1.751 -32.608 22.823 1.00 40.91 85 PRO A O 1
ATOM 580 N N . PRO A 1 86 ? -2.135 -31.836 20.744 1.00 43.38 86 PRO A N 1
ATOM 581 C CA . PRO A 1 86 ? -2.967 -30.727 21.186 1.00 43.38 86 PRO A CA 1
ATOM 582 C C . PRO A 1 86 ? -4.272 -31.238 21.803 1.00 43.38 86 PRO A C 1
ATOM 584 O O . PRO A 1 86 ? -5.037 -31.966 21.172 1.00 43.38 86 PRO A O 1
ATOM 587 N N . VAL A 1 87 ? -4.545 -30.806 23.034 1.00 42.09 87 VAL A N 1
ATOM 588 C CA . VAL A 1 87 ? -5.873 -30.891 23.643 1.00 42.09 87 VAL A CA 1
ATOM 589 C C . VAL A 1 87 ? -6.791 -29.950 22.862 1.00 42.09 87 VAL A C 1
ATOM 591 O O . VAL A 1 87 ? -6.581 -28.737 22.836 1.00 42.09 87 VAL A O 1
ATOM 594 N N . ALA A 1 88 ? -7.794 -30.511 22.192 1.00 44.44 88 ALA A N 1
ATOM 595 C CA . ALA A 1 88 ? -8.851 -29.740 21.555 1.00 44.44 88 ALA A CA 1
ATOM 596 C C . ALA A 1 88 ? -9.634 -28.974 22.635 1.00 44.44 88 ALA A C 1
ATOM 598 O O . ALA A 1 88 ? -10.211 -29.594 23.525 1.00 44.44 88 ALA A O 1
ATOM 599 N N . GLY A 1 89 ? -9.654 -27.638 22.571 1.00 42.91 89 GLY A N 1
ATOM 600 C CA . GLY A 1 89 ? -10.578 -26.847 23.395 1.00 42.91 89 GLY A CA 1
ATOM 601 C C . GLY A 1 89 ? -10.118 -25.470 23.868 1.00 42.91 89 GLY A C 1
ATOM 602 O O . GLY A 1 89 ? -10.948 -24.720 24.365 1.00 42.91 89 GLY A O 1
ATOM 603 N N . ALA A 1 90 ? -8.855 -25.079 23.691 1.00 36.88 90 ALA A N 1
ATOM 604 C CA . ALA A 1 90 ? -8.406 -23.731 24.043 1.00 36.88 90 ALA A CA 1
ATOM 605 C C . ALA A 1 90 ? -7.974 -22.968 22.788 1.00 36.88 90 ALA A C 1
ATOM 607 O O . ALA A 1 90 ? -6.887 -23.188 22.257 1.00 36.88 90 ALA A O 1
ATOM 608 N N . SER A 1 91 ? -8.818 -22.041 22.325 1.00 43.16 91 SER A N 1
ATOM 609 C CA . SER A 1 91 ? -8.420 -20.988 21.386 1.00 43.16 91 SER A CA 1
ATOM 610 C C . SER A 1 91 ? -7.505 -20.002 22.117 1.00 43.16 91 SER A C 1
ATOM 612 O O . SER A 1 91 ? -7.900 -18.885 22.444 1.00 43.16 91 SER A O 1
ATOM 614 N N . ALA A 1 92 ? -6.286 -20.437 22.432 1.00 43.66 92 ALA A N 1
ATOM 615 C CA . ALA A 1 92 ? -5.224 -19.540 22.839 1.00 43.66 92 ALA A CA 1
ATOM 616 C C . ALA A 1 92 ? -4.907 -18.652 21.634 1.00 43.66 92 ALA A C 1
ATOM 618 O O . ALA A 1 92 ? -4.522 -19.156 20.577 1.00 43.66 92 ALA A O 1
ATOM 619 N N . ALA A 1 93 ? -5.121 -17.343 21.783 1.00 52.19 93 ALA A N 1
ATOM 620 C CA . ALA A 1 93 ? -4.663 -16.347 20.828 1.00 52.19 93 ALA A CA 1
ATOM 621 C C . ALA A 1 93 ? -3.195 -16.649 20.514 1.00 52.19 93 ALA A C 1
ATOM 623 O O . ALA A 1 93 ? -2.341 -16.598 21.404 1.00 52.19 93 ALA A O 1
ATOM 624 N N . ALA A 1 94 ? -2.927 -17.065 19.274 1.00 40.62 94 ALA A N 1
ATOM 625 C CA . ALA A 1 94 ? -1.578 -17.366 18.834 1.00 40.62 94 ALA A CA 1
ATOM 626 C C . ALA A 1 94 ? -0.680 -16.168 19.183 1.00 40.62 94 ALA A C 1
ATOM 628 O O . ALA A 1 94 ? -1.124 -15.024 19.029 1.00 40.62 94 ALA A O 1
ATOM 629 N N . PRO A 1 95 ? 0.554 -16.386 19.673 1.00 44.09 95 PRO A N 1
ATOM 630 C CA . PRO A 1 95 ? 1.469 -15.286 19.927 1.00 44.09 95 PRO A CA 1
ATOM 631 C C . PRO A 1 95 ? 1.520 -14.387 18.686 1.00 44.09 95 PRO A C 1
ATOM 633 O O . PRO A 1 95 ? 1.729 -14.862 17.569 1.00 44.09 95 PRO A O 1
ATOM 636 N N . VAL A 1 96 ? 1.323 -13.085 18.914 1.00 52.34 96 VAL A N 1
ATOM 637 C CA . VAL A 1 96 ? 1.137 -11.974 17.952 1.00 52.34 96 VAL A CA 1
ATOM 638 C C . VAL A 1 96 ? 2.228 -11.888 16.855 1.00 52.34 96 VAL A C 1
ATOM 640 O O . VAL A 1 96 ? 2.146 -11.089 15.919 1.00 52.34 96 VAL A O 1
ATOM 643 N N . GLY A 1 97 ? 3.260 -12.731 16.926 1.00 56.72 97 GLY A N 1
ATOM 644 C CA . GLY A 1 97 ? 4.294 -12.884 15.907 1.00 56.72 97 GLY A CA 1
ATOM 645 C C . GLY A 1 97 ? 3.842 -13.586 14.621 1.00 56.72 97 GLY A C 1
ATOM 646 O O . GLY A 1 97 ? 4.447 -13.334 13.584 1.00 56.72 97 GLY A O 1
ATOM 647 N N . PHE A 1 98 ? 2.788 -14.412 14.644 1.00 64.25 98 PHE A N 1
ATOM 648 C CA . PHE A 1 98 ? 2.470 -15.289 13.507 1.00 64.25 98 PHE A CA 1
ATOM 649 C C . PHE A 1 98 ? 0.967 -15.479 13.260 1.00 64.25 98 PHE A C 1
ATOM 651 O O . PHE A 1 98 ? 0.479 -16.598 13.127 1.00 64.25 98 PHE A O 1
ATOM 658 N N . ASP A 1 99 ? 0.208 -14.386 13.170 1.00 80.19 99 ASP A N 1
ATOM 659 C CA . ASP A 1 99 ? -1.106 -14.470 12.530 1.00 80.19 99 ASP A CA 1
ATOM 660 C C . ASP A 1 99 ? -0.894 -14.780 11.034 1.00 80.19 99 ASP A C 1
ATOM 662 O O . ASP A 1 99 ? -0.216 -14.023 10.334 1.00 80.19 99 ASP A O 1
ATOM 666 N N . TYR A 1 100 ? -1.409 -15.913 10.552 1.00 86.06 100 TYR A N 1
ATOM 667 C CA . TYR A 1 100 ? -1.298 -16.358 9.155 1.00 86.06 100 TYR A CA 1
ATOM 668 C C . TYR A 1 100 ? -2.591 -16.176 8.358 1.00 86.06 100 TYR A C 1
ATOM 670 O O . TYR A 1 100 ? -2.630 -16.540 7.180 1.00 86.06 100 TYR A O 1
ATOM 678 N N . ARG A 1 101 ? -3.634 -15.599 8.964 1.00 93.00 101 ARG A N 1
ATOM 679 C CA . ARG A 1 101 ? -4.932 -15.398 8.316 1.00 93.00 101 ARG A CA 1
ATOM 680 C C . ARG A 1 101 ? -4.784 -14.603 7.028 1.00 93.00 101 ARG A C 1
ATOM 682 O O . ARG A 1 101 ? -4.013 -13.639 6.952 1.00 93.00 101 ARG A O 1
ATOM 689 N N . LYS A 1 102 ? -5.484 -15.026 5.988 1.00 93.38 102 LYS A N 1
ATOM 690 C CA . LYS A 1 102 ? -5.565 -14.301 4.720 1.00 93.38 102 LYS A CA 1
ATOM 691 C C . LYS A 1 102 ? -6.569 -13.165 4.861 1.00 93.38 102 LYS A C 1
ATOM 693 O O . LYS A 1 102 ? -7.383 -13.152 5.775 1.00 93.38 102 LYS A O 1
ATOM 698 N N . MET A 1 103 ? -6.550 -12.237 3.910 1.00 93.00 103 MET A N 1
ATOM 699 C CA . MET A 1 103 ? -7.521 -11.140 3.862 1.00 93.00 103 MET A CA 1
ATOM 700 C C . MET A 1 103 ? -8.978 -11.641 3.810 1.00 93.00 103 MET A C 1
ATOM 702 O O . MET A 1 103 ? -9.857 -10.999 4.362 1.00 93.00 103 MET A O 1
ATOM 706 N N . SER A 1 104 ? -9.224 -12.815 3.214 1.00 95.19 104 SER A N 1
ATOM 707 C CA . SER A 1 104 ? -10.538 -13.480 3.181 1.00 95.19 104 SER A CA 1
ATOM 708 C C . SER A 1 104 ? -11.040 -13.974 4.538 1.00 95.19 104 SER A C 1
ATOM 710 O O . SER A 1 104 ? -12.229 -14.237 4.678 1.00 95.19 104 SER A O 1
ATOM 712 N N . ASP A 1 105 ? -10.142 -14.144 5.507 1.00 95.31 105 ASP A N 1
ATOM 713 C CA . ASP A 1 105 ? -10.452 -14.738 6.810 1.00 95.31 105 ASP A CA 1
ATOM 714 C C . ASP A 1 105 ? -10.772 -13.661 7.862 1.00 95.31 105 ASP A C 1
ATOM 716 O O . ASP A 1 105 ? -11.090 -13.977 9.008 1.00 95.31 105 ASP A O 1
ATOM 720 N N . LEU A 1 106 ? -10.642 -12.389 7.479 1.00 95.00 106 LEU A N 1
ATOM 721 C CA . LEU A 1 106 ? -10.925 -11.220 8.302 1.00 95.00 106 LEU A CA 1
ATOM 722 C C . LEU A 1 106 ? -12.336 -10.716 7.984 1.00 95.00 106 LEU A C 1
ATOM 724 O O . LEU A 1 106 ? -12.751 -10.724 6.823 1.00 95.00 106 LEU A O 1
ATOM 728 N N . ASP A 1 107 ? -13.065 -10.251 8.998 1.00 94.75 107 ASP A N 1
ATOM 729 C CA . ASP A 1 107 ? -14.461 -9.843 8.828 1.00 94.75 107 ASP A CA 1
ATOM 730 C C . ASP A 1 107 ? -14.690 -8.374 9.224 1.00 94.75 107 ASP A C 1
ATOM 732 O O . ASP A 1 107 ? -14.994 -8.080 10.384 1.00 94.75 107 ASP A O 1
ATOM 736 N N . PRO A 1 108 ? -14.613 -7.430 8.265 1.00 94.56 108 PRO A N 1
ATOM 737 C CA . PRO A 1 108 ? -14.842 -6.015 8.543 1.00 94.56 108 PRO A CA 1
ATOM 738 C C . PRO A 1 108 ? -16.303 -5.696 8.893 1.00 94.56 108 PRO A C 1
ATOM 740 O O . PRO A 1 108 ? -16.583 -4.594 9.364 1.00 94.56 108 PRO A O 1
ATOM 743 N N . THR A 1 109 ? -17.246 -6.624 8.681 1.00 95.25 109 THR A N 1
ATOM 744 C CA . THR A 1 109 ? -18.671 -6.405 8.993 1.00 95.25 109 THR A CA 1
ATOM 745 C C . THR A 1 109 ? -18.977 -6.571 10.479 1.00 95.25 109 THR A C 1
ATOM 747 O O . THR A 1 109 ? -19.953 -6.012 10.970 1.00 95.25 109 THR A O 1
ATOM 750 N N . LYS A 1 110 ? -18.123 -7.293 11.216 1.00 92.62 110 LYS A N 1
ATOM 751 C CA . LYS A 1 110 ? -18.258 -7.526 12.664 1.00 92.62 110 LYS A CA 1
ATOM 752 C C . LYS A 1 110 ? -17.445 -6.548 13.514 1.00 92.62 110 LYS A C 1
ATOM 754 O O . LYS A 1 110 ? -17.180 -6.816 14.685 1.00 92.62 110 LYS A O 1
ATOM 759 N N . ARG A 1 111 ? -17.023 -5.433 12.921 1.00 94.44 111 ARG A N 1
ATOM 760 C CA . ARG A 1 111 ? -16.188 -4.437 13.585 1.00 94.44 111 ARG A CA 1
ATOM 761 C C . ARG A 1 111 ? -16.898 -3.785 14.772 1.00 94.44 111 ARG A C 1
ATOM 763 O O . ARG A 1 111 ? -18.081 -3.463 14.698 1.00 94.44 111 ARG A O 1
ATOM 770 N N . THR A 1 112 ? -16.146 -3.533 15.837 1.00 96.12 112 THR A N 1
ATOM 771 C CA . THR A 1 112 ? -16.592 -2.748 16.993 1.00 96.12 112 THR A CA 1
ATOM 772 C C . THR A 1 112 ? -15.628 -1.589 17.215 1.00 96.12 112 THR A C 1
ATOM 774 O O . THR A 1 112 ? -14.455 -1.794 17.531 1.00 96.12 112 THR A O 1
ATOM 777 N N . ILE A 1 113 ? -16.133 -0.367 17.039 1.00 95.69 113 ILE A N 1
ATOM 778 C CA . ILE A 1 113 ? -15.379 0.876 17.228 1.00 95.69 113 ILE A CA 1
ATOM 779 C C . ILE A 1 113 ? -15.614 1.363 18.662 1.00 95.69 113 ILE A C 1
ATOM 781 O O . ILE A 1 113 ? -16.755 1.574 19.066 1.00 95.69 113 ILE A O 1
ATOM 785 N N . VAL A 1 114 ? -14.535 1.518 19.428 1.00 96.69 114 VAL A N 1
ATOM 786 C CA . VAL A 1 114 ? -14.550 1.994 20.826 1.00 96.69 114 VAL A CA 1
ATOM 787 C C . VAL A 1 114 ? -14.056 3.441 20.925 1.00 96.69 114 VAL A C 1
ATOM 789 O O . VAL A 1 114 ? -14.432 4.157 21.849 1.00 96.69 114 VAL A O 1
ATOM 792 N N . GLY A 1 115 ? -13.212 3.874 19.983 1.00 95.06 115 GLY A N 1
ATOM 793 C CA . GLY A 1 115 ? -12.714 5.247 19.892 1.00 95.06 115 GLY A CA 1
ATOM 794 C C . GLY A 1 115 ? -13.579 6.168 19.026 1.00 95.06 115 GLY A C 1
ATOM 795 O O . GLY A 1 115 ? -14.597 5.764 18.470 1.00 95.06 115 GLY A O 1
ATOM 796 N N . ASP A 1 116 ? -13.142 7.420 18.878 1.00 96.00 116 ASP A N 1
ATOM 797 C CA . ASP A 1 116 ? -13.792 8.384 17.989 1.00 96.00 116 ASP A CA 1
ATOM 798 C C . ASP A 1 116 ? -13.273 8.249 16.549 1.00 96.00 116 ASP A C 1
ATOM 800 O O . ASP A 1 116 ? -12.143 8.631 16.227 1.00 96.00 116 ASP A O 1
ATOM 804 N N . VAL A 1 117 ? -14.131 7.733 15.667 1.00 95.94 117 VAL A N 1
ATOM 805 C CA . VAL A 1 117 ? -13.860 7.612 14.225 1.00 95.94 117 VAL A CA 1
ATOM 806 C C . VAL A 1 117 ? -13.735 8.975 13.529 1.00 95.94 117 VAL A C 1
ATOM 808 O O . VAL A 1 117 ? -13.089 9.084 12.487 1.00 95.94 117 VAL A O 1
ATOM 811 N N . ASN A 1 118 ? -14.311 10.030 14.108 1.00 96.75 118 ASN A N 1
ATOM 812 C CA . ASN A 1 118 ? -14.261 11.393 13.578 1.00 96.75 118 ASN A CA 1
ATOM 813 C C . ASN A 1 118 ? -13.113 12.217 14.169 1.00 96.75 118 ASN A C 1
ATOM 815 O O . ASN A 1 118 ? -12.975 13.398 13.844 1.00 96.75 118 ASN A O 1
ATOM 819 N N . SER A 1 119 ? -12.270 11.607 15.005 1.00 97.75 119 SER A N 1
ATOM 820 C CA . SER A 1 119 ? -11.093 12.280 15.537 1.00 97.75 119 SER A CA 1
ATOM 821 C C . SER A 1 119 ? -10.174 12.741 14.403 1.00 97.75 119 SER A C 1
ATOM 823 O O . SER A 1 119 ? -10.021 12.072 13.377 1.00 97.75 119 SER A O 1
ATOM 825 N N . ALA A 1 120 ? -9.529 13.895 14.596 1.00 97.69 120 ALA A N 1
ATOM 826 C CA . ALA A 1 120 ? -8.642 14.481 13.590 1.00 97.69 120 ALA A CA 1
ATOM 827 C C . ALA A 1 120 ? -7.519 13.516 13.164 1.00 97.69 120 ALA A C 1
ATOM 829 O O . ALA A 1 120 ? -7.141 13.487 11.995 1.00 97.69 120 ALA A O 1
ATOM 830 N N . GLU A 1 121 ? -7.024 12.696 14.094 1.00 96.88 121 GLU A N 1
ATOM 831 C CA . GLU A 1 121 ? -6.000 11.682 13.833 1.00 96.88 121 GLU A CA 1
ATOM 832 C C . GLU A 1 121 ? -6.508 10.568 12.903 1.00 96.88 121 GLU A C 1
ATOM 834 O O . GLU A 1 121 ? -5.849 10.249 11.912 1.00 96.88 121 GLU A O 1
ATOM 839 N N . VAL A 1 122 ? -7.699 10.015 13.163 1.00 97.69 122 VAL A N 1
ATOM 840 C CA . VAL A 1 122 ? -8.289 8.957 12.323 1.00 97.69 122 VAL A CA 1
ATOM 841 C C . VAL A 1 122 ? -8.658 9.497 10.946 1.00 97.69 122 VAL A C 1
ATOM 843 O O . VAL A 1 122 ? -8.375 8.851 9.939 1.00 97.69 122 VAL A O 1
ATOM 846 N N . GLN A 1 123 ? -9.226 10.701 10.871 1.00 98.25 123 GLN A N 1
ATOM 8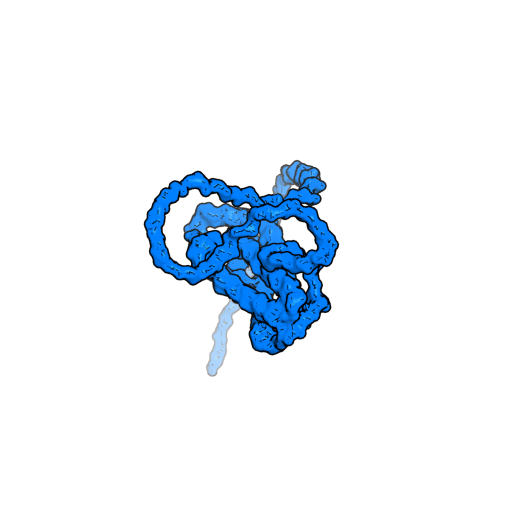47 C CA . GLN A 1 123 ? -9.553 11.335 9.592 1.00 98.25 123 GLN A CA 1
ATOM 848 C C . GLN A 1 123 ? -8.293 11.609 8.758 1.00 98.25 123 GLN A C 1
ATOM 850 O O . GLN A 1 123 ? -8.281 11.342 7.554 1.00 98.25 123 GLN A O 1
ATOM 855 N N . ALA A 1 124 ? -7.201 12.051 9.392 1.00 97.88 124 ALA A N 1
ATOM 856 C CA . ALA A 1 124 ? -5.908 12.194 8.727 1.00 97.88 124 ALA A CA 1
ATOM 857 C C . ALA A 1 124 ? -5.361 10.840 8.240 1.00 97.88 124 ALA A C 1
ATOM 859 O O . ALA A 1 124 ? -4.878 10.744 7.113 1.00 97.88 124 ALA A O 1
ATOM 860 N N . ALA A 1 125 ? -5.482 9.777 9.039 1.00 98.06 125 ALA A N 1
ATOM 861 C CA . ALA A 1 125 ? -5.076 8.431 8.641 1.00 98.06 125 ALA A CA 1
ATOM 862 C C . ALA A 1 125 ? -5.874 7.907 7.435 1.00 98.06 125 ALA A C 1
ATOM 864 O O . ALA A 1 125 ? -5.287 7.388 6.482 1.00 98.06 125 ALA A O 1
ATOM 865 N N . VAL A 1 126 ? -7.197 8.091 7.433 1.00 98.19 126 VAL A N 1
ATOM 866 C CA . VAL A 1 126 ? -8.073 7.726 6.308 1.00 98.19 126 VAL A CA 1
ATOM 867 C C . VAL A 1 126 ? -7.698 8.511 5.052 1.00 98.19 126 VAL A C 1
ATOM 869 O O . VAL A 1 126 ? -7.558 7.914 3.982 1.00 98.19 126 VAL A O 1
ATOM 872 N N . ALA A 1 127 ? -7.485 9.824 5.172 1.00 98.25 127 ALA A N 1
ATOM 873 C CA . ALA A 1 127 ? -7.066 10.670 4.058 1.00 98.25 127 ALA A CA 1
ATOM 874 C C . ALA A 1 127 ? -5.718 10.218 3.475 1.00 98.25 127 ALA A C 1
ATOM 876 O O . ALA A 1 127 ? -5.587 10.083 2.257 1.00 98.25 127 ALA A O 1
ATOM 877 N N . THR A 1 128 ? -4.747 9.901 4.333 1.00 97.69 128 THR A N 1
ATOM 878 C CA . THR A 1 128 ? -3.448 9.350 3.930 1.00 97.69 128 THR A CA 1
ATOM 879 C C . THR A 1 128 ? -3.611 8.049 3.150 1.00 97.69 128 THR A C 1
ATOM 881 O O . THR A 1 128 ? -3.086 7.926 2.044 1.00 97.69 128 THR A O 1
ATOM 884 N N . LEU A 1 129 ? -4.373 7.081 3.672 1.00 98.00 129 LEU A N 1
ATOM 885 C CA . LEU A 1 129 ? -4.584 5.800 2.992 1.00 98.00 129 LEU A CA 1
ATOM 886 C C . LEU A 1 129 ? -5.290 5.968 1.641 1.00 98.00 129 LEU A C 1
ATOM 888 O O . LEU A 1 129 ? -4.880 5.342 0.664 1.00 98.00 129 LEU A O 1
ATOM 892 N N . ARG A 1 130 ? -6.293 6.850 1.552 1.00 98.38 130 ARG A N 1
ATOM 893 C CA . ARG A 1 130 ? -6.957 7.199 0.284 1.00 98.38 130 ARG A CA 1
ATOM 894 C C . ARG A 1 130 ? -5.983 7.821 -0.714 1.00 98.38 130 ARG A C 1
ATOM 896 O O . ARG A 1 130 ? -5.919 7.373 -1.854 1.00 98.38 130 ARG A O 1
ATOM 903 N N . ALA A 1 131 ? -5.150 8.764 -0.280 1.00 97.56 131 ALA A N 1
ATOM 904 C CA . ALA A 1 131 ? -4.138 9.365 -1.144 1.00 97.56 131 ALA A CA 1
ATOM 905 C C . ALA A 1 131 ? -3.146 8.316 -1.680 1.00 97.56 131 ALA A C 1
ATOM 907 O O . ALA A 1 131 ? -2.841 8.306 -2.874 1.00 97.56 131 ALA A O 1
ATOM 908 N N . LYS A 1 132 ? -2.682 7.383 -0.835 1.00 97.12 132 LYS A N 1
ATOM 909 C CA . LYS A 1 132 ? -1.819 6.273 -1.279 1.00 97.12 132 LYS A CA 1
ATOM 910 C C . LYS A 1 132 ? -2.541 5.322 -2.237 1.00 97.12 132 LYS A C 1
ATOM 912 O O . LYS A 1 132 ? -1.929 4.830 -3.185 1.00 97.12 132 LYS A O 1
ATOM 917 N N . GLN A 1 133 ? -3.830 5.075 -2.014 1.00 97.81 133 GLN A N 1
ATOM 918 C CA . GLN A 1 133 ? -4.668 4.275 -2.903 1.00 97.81 133 GLN A CA 1
ATOM 919 C C . GLN A 1 133 ? -4.750 4.904 -4.299 1.00 97.81 133 GLN A C 1
ATOM 921 O O . GLN A 1 133 ? -4.546 4.217 -5.302 1.00 97.81 133 GLN A O 1
ATOM 926 N N . ASP A 1 134 ? -5.011 6.207 -4.367 1.00 98.06 134 ASP A N 1
ATOM 927 C CA . ASP A 1 134 ? -5.120 6.946 -5.624 1.00 98.06 134 ASP A CA 1
ATOM 928 C C . ASP A 1 134 ? -3.778 6.994 -6.360 1.00 98.06 134 ASP A C 1
ATOM 930 O O . ASP A 1 134 ? -3.723 6.754 -7.569 1.00 98.06 134 ASP A O 1
ATOM 934 N N . GLN A 1 135 ? -2.673 7.189 -5.634 1.00 96.81 135 GLN A N 1
ATOM 935 C CA . GLN A 1 135 ? -1.319 7.111 -6.190 1.00 96.81 135 GLN A CA 1
ATOM 936 C C . GLN A 1 135 ? -1.017 5.730 -6.790 1.00 96.81 135 GLN A C 1
ATOM 938 O O . GLN A 1 135 ? -0.474 5.651 -7.896 1.00 96.81 135 GLN A O 1
ATOM 943 N N . ALA A 1 136 ? -1.396 4.649 -6.104 1.00 97.00 136 ALA A N 1
ATOM 944 C CA . ALA A 1 136 ? -1.207 3.282 -6.583 1.00 97.00 136 ALA A CA 1
ATOM 945 C C . ALA A 1 136 ? -2.080 2.970 -7.811 1.00 97.00 136 ALA A C 1
ATOM 947 O O . ALA A 1 136 ? -1.602 2.374 -8.780 1.00 97.00 136 ALA A O 1
ATOM 948 N N . LYS A 1 137 ? -3.338 3.428 -7.828 1.00 97.88 137 LYS A N 1
ATOM 949 C CA . LYS A 1 137 ? -4.216 3.317 -9.005 1.00 97.88 137 LYS A CA 1
ATOM 950 C C . LYS A 1 137 ? -3.653 4.091 -10.196 1.00 97.88 137 LYS A C 1
ATOM 952 O O . LYS A 1 137 ? -3.616 3.553 -11.302 1.00 97.88 137 LYS A O 1
ATOM 957 N N . ALA A 1 138 ? -3.156 5.308 -9.975 1.00 96.81 138 ALA A N 1
ATOM 958 C CA . ALA A 1 138 ? -2.498 6.100 -11.010 1.00 96.81 138 ALA A CA 1
ATOM 959 C C . ALA A 1 138 ? -1.249 5.391 -11.563 1.00 96.81 138 ALA A C 1
ATOM 961 O O . ALA A 1 138 ? -1.068 5.339 -12.779 1.00 96.81 138 ALA A O 1
ATOM 962 N N . ALA A 1 139 ? -0.440 4.765 -10.702 1.00 95.06 139 ALA A N 1
ATOM 963 C CA . ALA A 1 139 ? 0.704 3.956 -11.123 1.00 95.06 139 ALA A CA 1
ATOM 964 C C . ALA A 1 139 ? 0.285 2.756 -11.991 1.00 95.06 139 ALA A C 1
ATOM 966 O O . ALA A 1 139 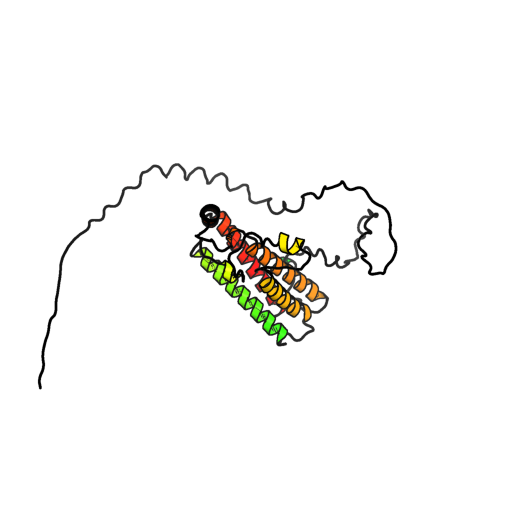? 0.897 2.495 -13.026 1.00 95.06 139 ALA A O 1
ATOM 967 N N . ALA A 1 140 ? -0.787 2.050 -11.618 1.00 95.62 140 ALA A N 1
ATOM 968 C CA . ALA A 1 140 ? -1.309 0.937 -12.410 1.00 95.62 140 ALA A CA 1
ATOM 969 C C . ALA A 1 140 ? -1.804 1.383 -13.797 1.00 95.62 140 ALA A C 1
ATOM 971 O O . ALA A 1 140 ? -1.601 0.672 -14.782 1.00 95.62 140 ALA A O 1
ATOM 972 N N . VAL A 1 141 ? -2.444 2.554 -13.886 1.00 96.94 141 VAL A N 1
ATOM 973 C CA . VAL A 1 141 ? -2.865 3.147 -15.166 1.00 96.94 141 VAL A CA 1
ATOM 974 C C . VAL A 1 141 ? -1.648 3.525 -16.010 1.00 96.94 141 VAL A C 1
ATOM 976 O O . VAL A 1 141 ? -1.602 3.171 -17.188 1.00 96.94 141 VAL A O 1
ATOM 979 N N . ALA A 1 142 ? -0.642 4.165 -15.408 1.00 94.44 142 ALA A N 1
ATOM 980 C CA . ALA A 1 142 ? 0.589 4.549 -16.092 1.00 94.44 142 ALA A CA 1
ATOM 981 C C . ALA A 1 142 ? 1.335 3.333 -16.665 1.00 94.44 142 ALA A C 1
ATOM 983 O O . ALA A 1 142 ? 1.679 3.344 -17.841 1.00 94.44 142 ALA A O 1
ATOM 984 N N . LEU A 1 143 ? 1.493 2.250 -15.893 1.00 92.12 143 LEU A N 1
ATOM 985 C CA . LEU A 1 143 ? 2.129 1.015 -16.377 1.00 92.12 143 LEU A CA 1
ATOM 986 C C . LEU A 1 143 ? 1.369 0.347 -17.527 1.00 92.12 143 LEU A C 1
ATOM 988 O O . LEU A 1 143 ? 1.978 -0.246 -18.415 1.00 92.12 143 LEU A O 1
ATOM 992 N N . LYS A 1 144 ? 0.032 0.404 -17.507 1.00 92.75 144 LYS A N 1
ATOM 993 C CA . LYS A 1 144 ? -0.791 -0.144 -18.594 1.00 92.75 144 LYS A CA 1
ATOM 994 C C . LYS A 1 144 ? -0.643 0.661 -19.882 1.00 92.75 144 LYS A C 1
ATOM 996 O O . LYS A 1 144 ? -0.656 0.063 -20.954 1.00 92.75 144 LYS A O 1
ATOM 1001 N N . ALA A 1 145 ? -0.538 1.985 -19.775 1.00 94.50 145 ALA A N 1
ATOM 1002 C CA . ALA A 1 145 ? -0.338 2.865 -20.921 1.00 94.50 145 ALA A CA 1
ATOM 1003 C C . ALA A 1 145 ? 1.090 2.748 -21.473 1.00 94.50 145 ALA A C 1
ATOM 1005 O O . ALA A 1 145 ? 1.288 2.608 -22.678 1.00 94.50 145 ALA A O 1
ATOM 1006 N N . GLU A 1 146 ? 2.077 2.754 -20.581 1.00 92.25 146 GLU A N 1
ATOM 1007 C CA . GLU A 1 146 ? 3.495 2.748 -20.908 1.00 92.25 146 GLU A CA 1
ATOM 1008 C C . GLU A 1 146 ? 4.236 1.781 -19.969 1.00 92.25 146 GLU A C 1
ATOM 1010 O O . GLU A 1 146 ? 4.497 2.117 -18.812 1.00 92.25 146 GLU A O 1
ATOM 1015 N N . PRO A 1 147 ? 4.662 0.596 -20.450 1.00 88.94 147 PRO A N 1
ATOM 1016 C CA . PRO A 1 147 ? 5.401 -0.379 -19.634 1.00 88.94 147 PRO A CA 1
ATOM 1017 C C . PRO A 1 147 ? 6.698 0.168 -19.015 1.00 88.94 147 PRO A C 1
ATOM 1019 O O . PRO A 1 147 ? 7.228 -0.389 -18.056 1.00 88.94 147 PRO A O 1
ATOM 1022 N N . MET A 1 148 ? 7.220 1.257 -19.583 1.00 85.94 148 MET A N 1
ATOM 1023 C CA . MET A 1 148 ? 8.447 1.935 -19.170 1.00 85.94 148 MET A CA 1
ATOM 1024 C C . MET A 1 148 ? 8.204 3.136 -18.245 1.00 85.94 148 MET A C 1
ATOM 1026 O O . MET A 1 148 ? 9.174 3.794 -17.863 1.00 85.94 148 MET A O 1
ATOM 1030 N N . ALA A 1 149 ? 6.949 3.431 -17.888 1.00 87.00 149 ALA A N 1
ATOM 1031 C CA . ALA A 1 149 ? 6.606 4.564 -17.038 1.00 87.00 149 ALA A CA 1
ATOM 1032 C C . ALA A 1 149 ? 7.359 4.510 -15.701 1.00 87.00 149 ALA A C 1
ATOM 1034 O O . ALA A 1 149 ? 7.419 3.475 -15.031 1.00 87.00 149 ALA A O 1
ATOM 1035 N N . ASN A 1 150 ? 7.914 5.650 -15.284 1.00 86.00 150 ASN A N 1
ATOM 1036 C CA . ASN A 1 150 ? 8.495 5.771 -13.956 1.00 86.00 150 ASN A CA 1
ATOM 1037 C C . ASN A 1 150 ? 7.383 5.971 -12.919 1.00 86.00 150 ASN A C 1
ATOM 1039 O O . ASN A 1 150 ? 6.883 7.079 -12.741 1.00 86.00 150 ASN A O 1
ATOM 1043 N N . ILE A 1 151 ? 7.032 4.894 -12.222 1.00 89.44 151 ILE A N 1
ATOM 1044 C CA . ILE A 1 151 ? 6.014 4.902 -11.166 1.00 89.44 151 ILE A CA 1
ATOM 1045 C C . ILE A 1 151 ? 6.605 4.953 -9.751 1.00 89.44 151 ILE A C 1
ATOM 1047 O O . ILE A 1 151 ? 5.860 4.885 -8.778 1.00 89.44 151 ILE A O 1
ATOM 1051 N N . SER A 1 152 ? 7.929 5.074 -9.600 1.00 88.12 152 SER A N 1
ATOM 1052 C CA . SER A 1 152 ? 8.584 5.049 -8.284 1.00 88.12 152 SER A CA 1
ATOM 1053 C C . SER A 1 152 ? 8.094 6.187 -7.376 1.00 88.12 152 SER A C 1
ATOM 1055 O O . SER A 1 152 ? 7.882 5.995 -6.177 1.00 88.12 152 SER A O 1
ATOM 1057 N N . GLY A 1 153 ? 7.853 7.365 -7.962 1.00 86.69 153 GLY A N 1
ATOM 1058 C CA . GLY A 1 153 ? 7.365 8.549 -7.256 1.00 86.69 153 GLY A CA 1
ATOM 1059 C C . GLY A 1 153 ? 6.001 8.332 -6.598 1.00 86.69 153 GLY A C 1
ATOM 1060 O O . GLY A 1 153 ? 5.774 8.823 -5.494 1.00 86.69 153 GLY A O 1
ATOM 1061 N N . ASN A 1 154 ? 5.131 7.515 -7.202 1.00 91.75 154 ASN A N 1
ATOM 1062 C CA . ASN A 1 154 ? 3.816 7.169 -6.653 1.00 91.75 154 ASN A CA 1
ATOM 1063 C C . ASN A 1 154 ? 3.905 6.390 -5.332 1.00 91.75 154 ASN A C 1
ATOM 1065 O O . ASN A 1 154 ? 2.940 6.360 -4.577 1.00 91.75 154 ASN A O 1
ATOM 1069 N N . PHE A 1 155 ? 5.052 5.777 -5.038 1.00 89.75 155 PHE A N 1
ATOM 1070 C CA . PHE A 1 155 ? 5.284 5.029 -3.801 1.00 89.75 155 PHE A CA 1
ATOM 1071 C C . PHE A 1 155 ? 6.224 5.762 -2.836 1.00 89.75 155 PHE A C 1
ATOM 1073 O O . PHE A 1 155 ? 6.723 5.163 -1.884 1.00 89.75 155 PHE A O 1
ATOM 1080 N N . GLY A 1 156 ? 6.461 7.060 -3.065 1.00 83.75 156 GLY A N 1
ATOM 1081 C CA . GLY A 1 156 ? 7.329 7.889 -2.227 1.00 83.75 156 GLY A CA 1
ATOM 1082 C C . GLY A 1 156 ? 8.821 7.612 -2.418 1.00 83.75 156 GLY A C 1
ATOM 1083 O O . GLY A 1 156 ? 9.628 8.013 -1.583 1.00 83.75 156 GLY A O 1
ATOM 1084 N N . LEU A 1 157 ? 9.206 6.944 -3.509 1.00 79.69 157 LEU A N 1
ATOM 1085 C CA . LEU A 1 157 ? 10.606 6.677 -3.830 1.00 79.69 157 LEU A CA 1
ATOM 1086 C C . LEU A 1 157 ? 11.204 7.909 -4.517 1.00 79.69 157 LEU A C 1
ATOM 1088 O O . LEU A 1 157 ? 11.278 7.993 -5.745 1.00 79.69 157 LEU A O 1
ATOM 1092 N N . VAL A 1 158 ? 11.578 8.889 -3.694 1.00 62.59 158 VAL A N 1
ATOM 1093 C CA . VAL A 1 158 ? 12.279 10.113 -4.096 1.00 62.59 158 VAL A CA 1
ATOM 1094 C C . VAL A 1 158 ? 13.783 9.905 -3.945 1.00 62.59 158 VAL A C 1
ATOM 1096 O O . VAL A 1 158 ? 14.324 9.888 -2.842 1.00 62.59 158 VAL A O 1
ATOM 1099 N N . GLY A 1 159 ? 14.461 9.695 -5.069 1.00 57.97 159 GLY A N 1
ATOM 1100 C CA . GLY A 1 159 ? 15.916 9.591 -5.130 1.00 57.97 159 GLY A CA 1
ATOM 1101 C C . GLY A 1 159 ? 16.389 8.765 -6.319 1.00 57.97 159 GLY A C 1
ATOM 1102 O O . GLY A 1 159 ? 15.710 7.830 -6.748 1.00 57.97 159 GLY A O 1
ATOM 1103 N N . LYS A 1 160 ? 17.581 9.087 -6.839 1.00 53.69 160 LYS A N 1
ATOM 1104 C CA . LYS A 1 160 ?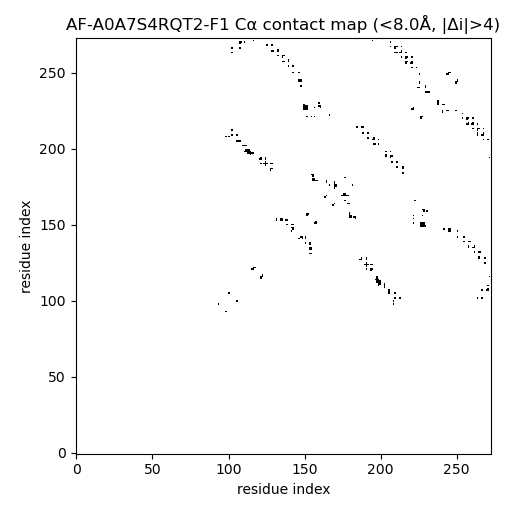 18.365 8.096 -7.582 1.00 53.69 160 LYS A CA 1
ATOM 1105 C C . LYS A 1 160 ? 18.553 6.939 -6.612 1.00 53.69 160 LYS A C 1
ATOM 1107 O O . LYS A 1 160 ? 19.059 7.176 -5.520 1.00 53.69 160 LYS A O 1
ATOM 1112 N N . ALA A 1 161 ? 18.102 5.737 -6.949 1.00 47.38 161 ALA A N 1
ATOM 1113 C CA . ALA A 1 161 ? 18.365 4.566 -6.126 1.00 47.38 161 ALA A CA 1
ATOM 1114 C C . ALA A 1 161 ? 19.876 4.281 -6.182 1.00 47.38 161 ALA A C 1
ATOM 1116 O O . ALA A 1 161 ? 20.318 3.430 -6.946 1.00 47.38 161 ALA A O 1
ATOM 1117 N N . SER A 1 162 ? 20.678 5.051 -5.445 1.00 44.31 162 SER A N 1
ATOM 1118 C CA . SER A 1 162 ? 22.108 4.828 -5.320 1.00 44.31 162 SER A CA 1
ATOM 1119 C C . SER A 1 162 ? 22.302 3.463 -4.681 1.00 44.31 162 SER A C 1
ATOM 1121 O O . SER A 1 162 ? 21.650 3.125 -3.689 1.00 44.31 162 SER A O 1
ATOM 1123 N N . GLU A 1 163 ? 23.159 2.666 -5.309 1.00 42.00 163 GLU A N 1
ATOM 1124 C CA . GLU A 1 163 ? 23.588 1.342 -4.880 1.00 42.00 163 GLU A CA 1
ATOM 1125 C C . GLU A 1 163 ? 23.896 1.339 -3.371 1.00 42.00 163 GLU A C 1
ATOM 1127 O O . GLU A 1 163 ? 24.935 1.816 -2.931 1.00 42.00 163 GLU A O 1
ATOM 1132 N N . GLY A 1 164 ? 22.963 0.864 -2.545 1.00 43.78 164 GLY A N 1
ATOM 1133 C CA . GLY A 1 164 ? 23.118 0.924 -1.087 1.00 43.78 164 GLY A CA 1
ATOM 1134 C C . GLY A 1 164 ? 21.811 0.760 -0.321 1.00 43.78 164 GLY A C 1
ATOM 1135 O O . GLY A 1 164 ? 21.785 0.050 0.687 1.00 43.78 164 GLY A O 1
ATOM 1136 N N . ASP A 1 165 ? 20.713 1.286 -0.865 1.00 49.34 165 ASP A N 1
ATOM 1137 C CA . ASP A 1 165 ? 19.377 1.265 -0.250 1.00 49.34 165 ASP A CA 1
ATOM 1138 C C . ASP A 1 165 ? 18.643 -0.065 -0.481 1.00 49.34 165 ASP A C 1
ATOM 1140 O O . ASP A 1 165 ? 17.498 -0.135 -0.929 1.00 49.34 165 ASP A O 1
ATOM 1144 N N . ASN A 1 166 ? 19.308 -1.178 -0.189 1.00 55.69 166 ASN A N 1
ATOM 1145 C CA . ASN A 1 166 ? 18.590 -2.428 0.001 1.00 55.69 166 ASN A CA 1
ATOM 1146 C C . ASN A 1 166 ? 18.021 -2.398 1.418 1.00 55.69 166 ASN A C 1
ATOM 1148 O O . ASN A 1 166 ? 18.768 -2.214 2.370 1.00 55.69 166 ASN A O 1
ATOM 1152 N N . ILE A 1 167 ? 16.720 -2.643 1.578 1.00 56.81 167 ILE A N 1
ATOM 1153 C CA . ILE A 1 167 ? 16.055 -2.781 2.887 1.00 56.81 167 ILE A CA 1
ATOM 1154 C C . ILE A 1 167 ? 16.832 -3.697 3.848 1.00 56.81 167 ILE A C 1
ATOM 1156 O O . ILE A 1 167 ? 16.884 -3.453 5.050 1.00 56.81 167 ILE A O 1
ATOM 1160 N N . LEU A 1 168 ? 17.491 -4.725 3.308 1.00 57.41 168 LEU A N 1
ATOM 1161 C CA . LEU A 1 168 ? 18.401 -5.607 4.038 1.00 57.41 168 LEU A CA 1
ATOM 1162 C C . LEU A 1 168 ? 19.563 -4.864 4.715 1.00 57.41 168 LEU A C 1
ATOM 1164 O O . LEU A 1 168 ? 19.946 -5.247 5.815 1.00 57.41 168 LEU A O 1
ATOM 1168 N N . ASN A 1 169 ? 20.112 -3.818 4.102 1.00 56.53 169 ASN A N 1
ATOM 1169 C CA . ASN A 1 169 ? 21.151 -2.976 4.695 1.00 56.53 169 ASN A CA 1
ATOM 1170 C C . ASN A 1 169 ? 20.574 -2.081 5.797 1.00 56.53 169 ASN A C 1
ATOM 1172 O O . ASN A 1 169 ? 21.168 -2.001 6.871 1.00 56.53 169 ASN A O 1
ATOM 1176 N N . SER A 1 170 ? 19.383 -1.511 5.587 1.00 54.50 170 SER A N 1
ATOM 1177 C CA . SER A 1 170 ? 18.671 -0.739 6.615 1.00 54.50 170 SER A CA 1
ATOM 1178 C C . SER A 1 170 ? 18.349 -1.595 7.851 1.00 54.50 170 SER A C 1
ATOM 1180 O O . SER A 1 170 ? 18.532 -1.153 8.980 1.00 54.50 170 SER A O 1
ATOM 1182 N N . PHE A 1 171 ? 17.948 -2.859 7.663 1.00 57.19 171 PHE A N 1
ATOM 1183 C CA . PHE A 1 171 ? 17.734 -3.796 8.774 1.00 57.19 171 PHE A CA 1
ATOM 1184 C C . PHE A 1 171 ? 19.040 -4.266 9.433 1.00 57.19 171 PHE A C 1
ATOM 1186 O O . PHE A 1 171 ? 19.089 -4.395 10.656 1.00 57.19 171 PHE A O 1
ATOM 1193 N N . LYS A 1 172 ? 20.106 -4.511 8.657 1.00 57.44 172 LYS A N 1
ATOM 1194 C CA . LYS A 1 172 ? 21.415 -4.945 9.186 1.00 57.44 172 LYS A CA 1
ATOM 1195 C C . LYS A 1 172 ? 22.082 -3.895 10.072 1.00 57.44 172 LYS A C 1
ATOM 1197 O O . LYS A 1 172 ? 22.800 -4.273 10.991 1.00 57.44 172 LYS A O 1
ATOM 1202 N N . ALA A 1 173 ? 21.845 -2.610 9.818 1.00 56.22 173 ALA A N 1
ATOM 1203 C CA . ALA A 1 173 ? 22.416 -1.525 10.611 1.00 56.22 173 ALA A CA 1
ATOM 1204 C C . ALA A 1 173 ? 21.793 -1.389 12.017 1.00 56.22 173 ALA A C 1
ATOM 1206 O O . ALA A 1 173 ? 22.276 -0.598 12.822 1.00 56.22 173 ALA A O 1
ATOM 1207 N N . GLY A 1 174 ? 20.730 -2.144 12.336 1.00 49.62 174 GLY A N 1
ATOM 1208 C CA . GLY A 1 174 ? 20.082 -2.113 13.655 1.00 49.62 174 GLY A CA 1
ATOM 1209 C C . GLY A 1 174 ? 19.415 -0.775 14.003 1.00 49.62 174 GLY A C 1
ATOM 1210 O O . GLY A 1 174 ? 18.939 -0.600 15.121 1.00 49.62 174 GLY A O 1
ATOM 1211 N N . SER A 1 175 ? 19.361 0.163 13.057 1.00 53.31 175 SER A N 1
ATOM 1212 C CA . SER A 1 175 ? 19.043 1.576 13.270 1.00 53.31 175 SER A CA 1
ATOM 1213 C C . SER A 1 175 ? 17.682 2.001 12.697 1.00 53.31 175 SER A C 1
ATOM 1215 O O . SER A 1 175 ? 17.429 3.190 12.510 1.00 53.31 175 SER A O 1
ATOM 1217 N N . GLY A 1 176 ? 16.788 1.037 12.446 1.00 58.12 176 GLY A N 1
ATOM 1218 C CA . GLY A 1 176 ? 15.484 1.262 11.812 1.00 58.12 176 GLY A CA 1
ATOM 1219 C C . GLY A 1 176 ? 15.564 1.316 10.283 1.00 58.12 176 GLY A C 1
ATOM 1220 O O . GLY A 1 176 ? 16.642 1.231 9.697 1.00 58.12 176 GLY A O 1
ATOM 1221 N N . LEU A 1 177 ? 14.415 1.433 9.604 1.00 62.12 177 LEU A N 1
ATOM 1222 C CA . LEU A 1 177 ? 14.437 1.715 8.167 1.00 62.12 177 LEU A CA 1
ATOM 1223 C C . LEU A 1 177 ? 15.086 3.085 7.952 1.00 62.12 177 LEU A C 1
ATOM 1225 O O . LEU A 1 177 ? 14.548 4.099 8.375 1.00 62.12 177 LEU A O 1
ATOM 1229 N N . GLN A 1 178 ? 16.234 3.096 7.286 1.00 61.84 178 GLN A N 1
ATOM 1230 C CA . GLN A 1 178 ? 16.899 4.288 6.769 1.00 61.84 178 GLN A CA 1
ATOM 1231 C C . GLN A 1 178 ? 16.754 4.333 5.239 1.00 61.84 178 GLN A C 1
ATOM 1233 O O . GLN A 1 178 ? 16.512 3.292 4.616 1.00 61.84 178 GLN A O 1
ATOM 1238 N N . GLY A 1 179 ? 16.894 5.524 4.651 1.00 69.12 179 GLY A N 1
ATOM 1239 C CA . GLY A 1 179 ? 16.840 5.755 3.199 1.00 69.12 179 GLY A CA 1
ATOM 1240 C C . GLY A 1 179 ? 15.462 6.182 2.679 1.00 69.12 179 GLY A C 1
ATOM 1241 O O . GLY A 1 179 ? 14.554 6.488 3.458 1.00 69.12 179 GLY A O 1
ATOM 1242 N N . SER A 1 180 ? 15.287 6.180 1.352 1.00 73.69 180 SER A N 1
ATOM 1243 C CA . SER A 1 180 ? 14.068 6.687 0.684 1.00 73.69 180 SER A CA 1
ATOM 1244 C C . SER A 1 180 ? 12.775 5.945 1.059 1.00 73.69 180 SER A C 1
ATOM 1246 O O . SER A 1 180 ? 11.683 6.452 0.821 1.00 73.69 180 SER A O 1
ATOM 1248 N N . PHE A 1 181 ? 12.868 4.761 1.675 1.00 77.25 181 PHE A N 1
ATOM 1249 C CA . PHE A 1 181 ? 11.709 3.973 2.116 1.00 77.25 181 PHE A CA 1
ATOM 1250 C C . PHE A 1 181 ? 11.196 4.348 3.512 1.00 77.25 181 PHE A C 1
ATOM 1252 O O . PHE A 1 181 ? 10.068 3.994 3.853 1.00 77.25 181 PHE A O 1
ATOM 1259 N N . ALA A 1 182 ? 12.010 5.012 4.337 1.00 81.38 182 ALA A N 1
ATOM 1260 C CA . ALA A 1 182 ? 11.717 5.213 5.755 1.00 81.38 182 ALA A CA 1
ATOM 1261 C C . ALA A 1 182 ? 10.470 6.078 5.977 1.00 81.38 182 ALA A C 1
ATOM 1263 O O . ALA A 1 182 ? 9.549 5.664 6.677 1.00 81.38 182 ALA A O 1
ATOM 1264 N N . GLY A 1 183 ? 10.422 7.243 5.324 1.00 86.62 183 GLY A N 1
ATOM 1265 C CA . GLY A 1 183 ? 9.309 8.188 5.433 1.00 86.62 183 GLY A CA 1
ATOM 1266 C C . GLY A 1 183 ? 7.973 7.574 5.005 1.00 86.62 183 GLY A C 1
ATOM 1267 O O . GLY A 1 183 ? 7.068 7.491 5.834 1.00 86.62 183 GLY A O 1
ATOM 1268 N N . PRO A 1 184 ? 7.854 7.066 3.763 1.00 89.56 184 PRO A N 1
ATOM 1269 C CA . PRO A 1 184 ? 6.617 6.442 3.294 1.00 89.56 184 PRO A CA 1
ATOM 1270 C C . PRO A 1 184 ? 6.167 5.247 4.150 1.00 89.56 184 PRO A C 1
ATOM 1272 O O . PRO A 1 184 ? 4.973 5.076 4.392 1.00 89.56 184 PRO A O 1
ATOM 1275 N N . ALA A 1 185 ? 7.108 4.431 4.641 1.00 89.88 185 ALA A N 1
ATOM 1276 C CA . ALA A 1 185 ? 6.782 3.298 5.502 1.00 89.88 185 ALA A CA 1
ATOM 1277 C C . ALA A 1 185 ? 6.257 3.742 6.878 1.00 89.88 185 ALA A C 1
ATOM 1279 O O . ALA A 1 185 ? 5.297 3.156 7.377 1.00 89.88 185 ALA A O 1
ATOM 1280 N N . GLU A 1 186 ? 6.867 4.756 7.500 1.00 91.12 186 GLU A N 1
ATOM 1281 C CA . GLU A 1 186 ? 6.392 5.289 8.782 1.00 91.12 186 GLU A CA 1
ATOM 1282 C C . GLU A 1 186 ? 5.039 5.986 8.657 1.00 91.12 186 GLU A C 1
ATOM 1284 O O . GLU A 1 186 ? 4.189 5.805 9.527 1.00 91.12 186 GLU A O 1
ATOM 1289 N N . GLU A 1 187 ? 4.798 6.703 7.561 1.00 93.88 187 GLU A N 1
ATOM 1290 C CA . GLU A 1 187 ? 3.501 7.316 7.260 1.00 93.88 187 GLU A CA 1
ATOM 1291 C C . GLU A 1 187 ? 2.391 6.252 7.174 1.00 93.88 187 GLU A C 1
ATOM 1293 O O . GLU A 1 187 ? 1.351 6.375 7.825 1.00 93.88 187 GLU A O 1
ATOM 1298 N N . LEU A 1 188 ? 2.641 5.150 6.454 1.00 95.44 188 LEU A N 1
ATOM 1299 C CA . LEU A 1 188 ? 1.715 4.014 6.382 1.00 95.44 188 LEU A CA 1
ATOM 1300 C C . LEU A 1 188 ? 1.493 3.353 7.746 1.00 95.44 188 LEU A C 1
ATOM 1302 O O . LEU A 1 188 ? 0.353 3.066 8.114 1.00 95.44 188 LEU A O 1
ATOM 1306 N N . ARG A 1 189 ? 2.562 3.124 8.519 1.00 95.62 189 ARG A N 1
ATOM 1307 C CA . ARG A 1 189 ? 2.458 2.546 9.869 1.00 95.62 189 ARG A CA 1
ATOM 1308 C C . ARG A 1 189 ? 1.682 3.446 10.817 1.00 95.62 189 ARG A C 1
ATOM 1310 O O . ARG A 1 189 ? 0.907 2.933 11.618 1.00 95.62 189 ARG A O 1
ATOM 1317 N N . ALA A 1 190 ? 1.891 4.757 10.754 1.00 96.62 190 ALA A N 1
ATOM 1318 C CA . ALA A 1 190 ? 1.159 5.723 11.562 1.00 96.62 190 ALA A CA 1
ATOM 1319 C C . ALA A 1 190 ? -0.338 5.685 11.235 1.00 96.62 190 ALA A C 1
ATOM 1321 O O . ALA A 1 190 ? -1.145 5.557 12.153 1.00 96.62 190 ALA A O 1
ATOM 1322 N N . ALA A 1 191 ? -0.700 5.676 9.948 1.00 97.88 191 ALA A N 1
ATOM 1323 C CA . ALA A 1 191 ? -2.095 5.559 9.531 1.00 97.88 191 ALA A CA 1
ATOM 1324 C C . ALA A 1 191 ? -2.743 4.242 10.003 1.00 97.88 191 ALA A C 1
ATOM 1326 O O . ALA A 1 191 ? -3.863 4.250 10.508 1.00 97.88 191 ALA A O 1
ATOM 1327 N N . CYS A 1 192 ? -2.019 3.121 9.910 1.00 97.81 192 CYS A N 1
ATOM 1328 C CA . CYS A 1 192 ? -2.477 1.831 10.434 1.00 97.81 192 CYS A CA 1
ATOM 1329 C C . CYS A 1 192 ? -2.714 1.883 11.953 1.00 97.81 192 CYS A C 1
ATOM 1331 O O . CYS A 1 192 ? -3.788 1.515 12.420 1.00 97.81 192 CYS A O 1
ATOM 1333 N N . ARG A 1 193 ? -1.744 2.406 12.720 1.00 97.88 193 ARG A N 1
ATOM 1334 C CA . ARG A 1 193 ? -1.834 2.525 14.187 1.00 97.88 193 ARG A CA 1
ATOM 1335 C C . ARG A 1 193 ? -3.032 3.364 14.633 1.00 97.88 193 ARG A C 1
ATOM 1337 O O . ARG A 1 193 ? -3.682 2.995 15.606 1.00 97.88 193 ARG A O 1
ATOM 1344 N N . ALA A 1 194 ? -3.331 4.454 13.928 1.00 97.94 194 ALA A N 1
ATOM 1345 C CA . ALA A 1 194 ? -4.489 5.295 14.225 1.00 97.94 194 ALA A CA 1
ATOM 1346 C C . ALA A 1 194 ? -5.815 4.528 14.059 1.00 97.94 194 ALA A C 1
ATOM 1348 O O . ALA A 1 194 ? -6.691 4.616 14.918 1.00 97.94 194 ALA A O 1
ATOM 1349 N N . ILE A 1 195 ? -5.946 3.721 12.998 1.00 97.56 195 ILE A N 1
ATOM 1350 C CA . ILE A 1 195 ? -7.128 2.873 12.771 1.00 97.56 195 ILE A CA 1
ATOM 1351 C C . ILE A 1 195 ? -7.211 1.747 13.811 1.00 97.56 195 ILE A C 1
ATOM 1353 O O . ILE A 1 195 ? -8.269 1.532 14.398 1.00 97.56 195 ILE A O 1
ATOM 1357 N N . ASP A 1 196 ? -6.104 1.057 14.085 1.00 96.81 196 ASP A N 1
ATOM 1358 C CA . ASP A 1 196 ? -6.051 -0.030 15.073 1.00 96.81 196 ASP A CA 1
ATOM 1359 C C . ASP A 1 196 ? -6.402 0.467 16.492 1.00 96.81 196 ASP A C 1
ATOM 1361 O O . ASP A 1 196 ? -7.036 -0.238 17.289 1.00 96.81 196 ASP A O 1
ATOM 1365 N N . GLY A 1 197 ? -6.020 1.710 16.804 1.00 97.06 197 GLY A N 1
ATOM 1366 C CA . GLY A 1 197 ? -6.219 2.346 18.104 1.00 97.06 197 GLY A CA 1
ATOM 1367 C C . GLY A 1 197 ? -7.683 2.560 18.489 1.00 97.06 197 GLY A C 1
ATOM 1368 O O . GLY A 1 197 ? -8.007 2.484 19.676 1.00 97.06 197 GLY A O 1
ATOM 1369 N N . ILE A 1 198 ? -8.577 2.757 17.516 1.00 97.75 198 ILE A N 1
ATOM 1370 C CA . ILE A 1 198 ? -10.008 2.990 17.780 1.00 97.75 198 ILE A CA 1
ATOM 1371 C C . ILE A 1 198 ? -10.848 1.710 17.858 1.00 97.75 198 ILE A C 1
ATOM 1373 O O . ILE A 1 198 ? -12.041 1.786 18.155 1.00 97.75 198 ILE A O 1
ATOM 1377 N N . MET A 1 199 ? -10.255 0.541 17.616 1.00 97.81 199 MET A N 1
ATOM 1378 C CA . MET A 1 199 ? -10.955 -0.746 17.638 1.00 97.81 199 MET A CA 1
ATOM 1379 C C . MET A 1 199 ? -10.974 -1.376 19.035 1.00 97.81 199 MET A C 1
ATOM 1381 O O . MET A 1 199 ? -10.046 -1.188 19.832 1.00 97.81 199 MET A O 1
ATOM 1385 N N . ASP A 1 200 ? -12.011 -2.173 19.310 1.00 96.50 200 ASP A N 1
ATOM 1386 C CA . ASP A 1 200 ? -12.053 -3.062 20.476 1.00 96.50 200 ASP A CA 1
ATOM 1387 C C . ASP A 1 200 ? -10.994 -4.179 20.376 1.00 96.50 200 ASP A C 1
ATOM 1389 O O . ASP A 1 200 ? -10.426 -4.428 19.315 1.00 96.50 200 ASP A O 1
ATOM 1393 N N . ALA A 1 201 ? -10.728 -4.893 21.473 1.00 94.00 201 ALA A N 1
ATOM 1394 C CA . ALA A 1 201 ? -9.668 -5.905 21.510 1.00 94.00 201 ALA A CA 1
ATOM 1395 C C . ALA A 1 201 ? -9.843 -7.021 20.462 1.00 94.00 201 ALA A C 1
ATOM 1397 O O . ALA A 1 201 ? -8.851 -7.530 19.937 1.00 94.00 201 ALA A O 1
ATOM 1398 N N . ARG A 1 202 ? -11.087 -7.400 20.142 1.00 92.81 202 ARG A N 1
ATOM 1399 C CA . ARG A 1 202 ? -11.362 -8.447 19.155 1.00 92.81 202 ARG A CA 1
ATOM 1400 C C . ARG A 1 202 ? -11.131 -7.938 17.734 1.00 92.81 202 ARG A C 1
ATOM 1402 O O . ARG A 1 202 ? -10.357 -8.550 16.999 1.00 92.81 202 ARG A O 1
ATOM 1409 N N . THR A 1 203 ? -11.760 -6.824 17.362 1.00 95.44 203 THR A N 1
ATOM 1410 C CA . THR A 1 203 ? -11.650 -6.234 16.016 1.00 95.44 203 THR A CA 1
ATOM 1411 C C . THR A 1 203 ? -10.236 -5.741 15.739 1.00 95.44 203 THR A C 1
ATOM 1413 O O . THR A 1 203 ? -9.753 -5.881 14.619 1.00 95.44 203 THR A O 1
ATOM 1416 N N . ARG A 1 204 ? -9.530 -5.241 16.761 1.00 95.94 204 ARG A N 1
ATOM 1417 C CA . ARG A 1 204 ? -8.136 -4.797 16.638 1.00 95.94 204 ARG A CA 1
ATOM 1418 C C . ARG A 1 204 ? -7.226 -5.893 16.100 1.00 95.94 204 ARG A C 1
ATOM 1420 O O . ARG A 1 204 ? -6.345 -5.609 15.304 1.00 95.94 204 ARG A O 1
ATOM 1427 N N . SER A 1 205 ? -7.444 -7.151 16.484 1.00 94.69 205 SER A N 1
ATOM 1428 C CA . SER A 1 205 ? -6.641 -8.256 15.945 1.00 94.69 205 SER A CA 1
ATOM 1429 C C . SER A 1 205 ? -6.803 -8.418 14.426 1.00 94.69 205 SER A C 1
ATOM 1431 O O . SER A 1 205 ? -5.843 -8.759 13.734 1.00 94.69 205 SER A O 1
ATOM 1433 N N . ASP A 1 206 ? -7.994 -8.132 13.891 1.00 95.62 206 ASP A N 1
ATOM 1434 C CA . ASP A 1 206 ? -8.274 -8.183 12.456 1.00 95.62 206 ASP A CA 1
ATOM 1435 C C . ASP A 1 206 ? -7.697 -6.965 11.735 1.00 95.62 206 ASP A C 1
ATOM 1437 O O . ASP A 1 206 ? -7.097 -7.117 10.667 1.00 95.62 206 ASP A O 1
ATOM 1441 N N . THR A 1 207 ? -7.814 -5.770 12.321 1.00 96.69 207 THR A N 1
ATOM 1442 C CA . THR A 1 207 ? -7.236 -4.557 11.728 1.00 96.69 207 THR A CA 1
ATOM 1443 C C . THR A 1 207 ? -5.714 -4.586 11.763 1.00 96.69 207 THR A C 1
ATOM 1445 O O . THR A 1 207 ? -5.101 -4.359 10.727 1.00 96.6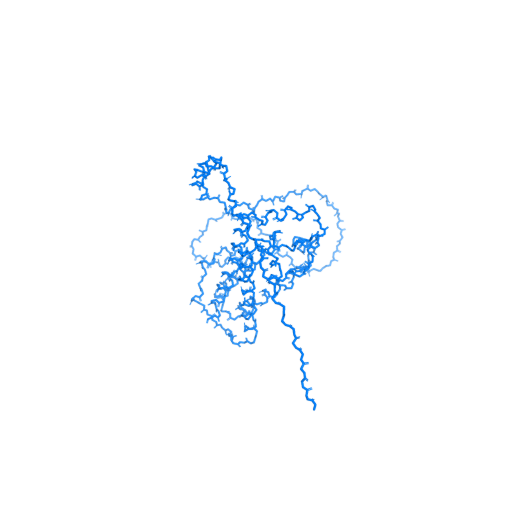9 207 THR A O 1
ATOM 1448 N N . GLU A 1 208 ? -5.084 -5.019 12.859 1.00 95.75 208 GLU A N 1
ATOM 1449 C CA . GLU A 1 208 ? -3.627 -5.194 12.932 1.00 95.75 208 GLU A CA 1
ATOM 1450 C C . GLU A 1 208 ? -3.139 -6.200 11.882 1.00 95.75 208 GLU A C 1
ATOM 1452 O O . GLU A 1 208 ? -2.070 -6.035 11.277 1.00 95.75 208 GLU A O 1
ATOM 1457 N N . ARG A 1 209 ? -3.922 -7.256 11.627 1.00 95.44 209 ARG A N 1
ATOM 1458 C CA . ARG A 1 209 ? -3.613 -8.215 10.569 1.00 95.44 209 ARG A CA 1
ATOM 1459 C C . ARG A 1 209 ? -3.741 -7.583 9.184 1.00 95.44 209 ARG A C 1
ATOM 1461 O O . ARG A 1 209 ? -2.827 -7.752 8.371 1.00 95.44 209 ARG A O 1
ATOM 1468 N N . ALA A 1 210 ? -4.816 -6.845 8.918 1.00 96.44 210 ALA A N 1
ATOM 1469 C CA . ALA A 1 210 ? -5.000 -6.104 7.672 1.00 96.44 210 ALA A CA 1
ATOM 1470 C C . ALA A 1 210 ? -3.874 -5.074 7.452 1.00 96.44 210 ALA A C 1
ATOM 1472 O O . ALA A 1 210 ? -3.281 -5.039 6.374 1.00 96.44 210 ALA A O 1
ATOM 1473 N N . SER A 1 211 ? -3.485 -4.335 8.491 1.00 96.44 211 SER A N 1
ATOM 1474 C CA . SER A 1 211 ? -2.357 -3.397 8.517 1.00 96.44 211 SER A CA 1
ATOM 1475 C C . SER A 1 211 ? -1.036 -4.072 8.133 1.00 96.44 211 SER A C 1
ATOM 1477 O O . SER A 1 211 ? -0.275 -3.559 7.310 1.00 96.44 211 SER A O 1
ATOM 1479 N N . ARG A 1 212 ? -0.758 -5.274 8.656 1.00 94.50 212 ARG A N 1
ATOM 1480 C CA . ARG A 1 212 ? 0.436 -6.049 8.266 1.00 94.50 212 ARG A CA 1
ATOM 1481 C C . ARG A 1 212 ? 0.394 -6.502 6.811 1.00 94.50 212 ARG A C 1
ATOM 1483 O O . ARG A 1 212 ? 1.433 -6.466 6.149 1.00 94.50 212 ARG A O 1
ATOM 1490 N N . LEU A 1 213 ? -0.765 -6.938 6.313 1.00 94.69 213 LEU A N 1
ATOM 1491 C CA . LEU A 1 213 ? -0.934 -7.323 4.907 1.00 94.69 213 LEU A CA 1
ATOM 1492 C C . LEU A 1 213 ? -0.717 -6.119 3.981 1.00 94.69 213 LEU A C 1
ATOM 1494 O O . LEU A 1 213 ? 0.031 -6.231 3.010 1.00 94.69 213 LEU A O 1
ATOM 1498 N N . LEU A 1 214 ? -1.267 -4.958 4.341 1.00 96.56 214 LEU A N 1
ATOM 1499 C CA . LEU A 1 214 ? -1.048 -3.689 3.651 1.00 96.56 214 LEU A CA 1
ATOM 1500 C C . LEU A 1 214 ? 0.440 -3.338 3.591 1.00 96.56 214 LEU A C 1
ATOM 1502 O O . LEU A 1 214 ? 0.988 -3.180 2.501 1.00 96.56 214 LEU A O 1
ATOM 1506 N N . ILE A 1 215 ? 1.129 -3.302 4.733 1.00 94.44 215 ILE A N 1
ATOM 1507 C CA . ILE A 1 215 ? 2.562 -2.975 4.782 1.00 94.44 215 ILE A CA 1
ATOM 1508 C C . ILE A 1 215 ? 3.388 -3.988 3.971 1.00 94.44 215 ILE A C 1
ATOM 1510 O O . ILE A 1 215 ? 4.306 -3.604 3.247 1.00 94.44 215 ILE A O 1
ATOM 1514 N N . SER A 1 216 ? 3.055 -5.279 4.054 1.00 91.88 216 SER A N 1
ATOM 1515 C CA . SER A 1 216 ? 3.751 -6.336 3.305 1.00 91.88 216 SER A CA 1
ATOM 1516 C C . SER A 1 216 ? 3.559 -6.187 1.793 1.00 91.88 216 SER A C 1
ATOM 1518 O O . SER A 1 216 ? 4.518 -6.338 1.039 1.00 91.88 216 SER A O 1
ATOM 1520 N N . SER A 1 217 ? 2.344 -5.856 1.344 1.00 95.25 217 SER A N 1
ATOM 1521 C CA . SER A 1 217 ? 2.046 -5.616 -0.074 1.00 95.25 217 SER A CA 1
ATOM 1522 C C . SER A 1 217 ? 2.739 -4.360 -0.610 1.00 95.25 217 SER A C 1
ATOM 1524 O O . SER A 1 217 ? 3.286 -4.399 -1.709 1.00 95.25 217 SER A O 1
ATOM 1526 N N . TRP A 1 218 ? 2.838 -3.293 0.191 1.00 95.00 218 TRP A N 1
ATOM 1527 C CA . TRP A 1 218 ? 3.645 -2.123 -0.159 1.00 95.00 218 TRP A CA 1
ATOM 1528 C C . TRP A 1 218 ? 5.119 -2.498 -0.343 1.00 95.00 218 TRP A C 1
ATOM 1530 O O . TRP A 1 218 ? 5.724 -2.142 -1.353 1.00 95.00 218 TRP A O 1
ATOM 1540 N N . TYR A 1 219 ? 5.685 -3.278 0.588 1.00 90.56 219 TYR A N 1
ATOM 1541 C CA . TYR A 1 219 ? 7.060 -3.763 0.469 1.00 90.56 219 TYR A CA 1
ATOM 1542 C C . TYR A 1 219 ? 7.289 -4.631 -0.766 1.00 90.56 219 TYR A C 1
ATOM 1544 O O . TYR A 1 219 ? 8.346 -4.500 -1.376 1.00 90.56 219 TYR A O 1
ATOM 1552 N N . ALA A 1 220 ? 6.328 -5.473 -1.152 1.00 90.56 220 ALA A N 1
ATOM 1553 C CA . ALA A 1 220 ? 6.433 -6.264 -2.376 1.00 90.56 220 ALA A CA 1
ATOM 1554 C C . ALA A 1 220 ? 6.612 -5.363 -3.609 1.00 90.56 220 ALA A C 1
ATOM 1556 O O . ALA A 1 220 ? 7.520 -5.594 -4.400 1.00 90.56 220 ALA A O 1
ATOM 1557 N N . VAL A 1 221 ? 5.824 -4.286 -3.696 1.00 92.19 221 VAL A N 1
ATOM 1558 C CA . VAL A 1 221 ? 5.898 -3.310 -4.791 1.00 92.19 221 VAL A CA 1
ATOM 1559 C C . VAL A 1 221 ? 7.237 -2.568 -4.791 1.00 92.19 221 VAL A C 1
ATOM 1561 O O . VAL A 1 221 ? 7.931 -2.531 -5.805 1.00 92.19 221 VAL A O 1
ATOM 1564 N N . VAL A 1 222 ? 7.634 -1.975 -3.660 1.00 89.19 222 VAL A N 1
ATOM 1565 C CA . VAL A 1 222 ? 8.818 -1.093 -3.622 1.00 89.19 222 VAL A CA 1
ATOM 1566 C C . VAL A 1 222 ? 10.155 -1.841 -3.622 1.00 89.19 222 VAL A C 1
ATOM 1568 O O . VAL A 1 222 ? 11.191 -1.241 -3.912 1.00 89.19 222 VAL A O 1
ATOM 1571 N N . GLN A 1 223 ? 10.152 -3.139 -3.302 1.00 85.69 223 GLN A N 1
ATOM 1572 C CA . GLN A 1 223 ? 11.333 -4.000 -3.414 1.00 85.69 223 GLN A CA 1
ATOM 1573 C C . GLN A 1 223 ? 11.526 -4.575 -4.818 1.00 85.69 223 GLN A C 1
ATOM 1575 O O . GLN A 1 223 ? 12.608 -5.103 -5.096 1.00 85.69 223 GLN A O 1
ATOM 1580 N N . ASP A 1 224 ? 10.532 -4.479 -5.705 1.00 86.94 224 ASP A N 1
ATOM 1581 C CA . ASP A 1 224 ? 10.697 -4.960 -7.069 1.00 86.94 224 ASP A CA 1
ATOM 1582 C C . ASP A 1 224 ? 11.752 -4.101 -7.802 1.00 86.94 224 ASP A C 1
ATOM 1584 O O . ASP A 1 224 ? 11.608 -2.880 -7.914 1.00 86.94 224 ASP A O 1
ATOM 1588 N N . PRO A 1 225 ? 12.841 -4.695 -8.326 1.00 83.19 225 PRO A N 1
ATOM 1589 C CA . PRO A 1 225 ? 13.889 -3.935 -9.010 1.00 83.19 225 PRO A CA 1
ATOM 1590 C C . PRO A 1 225 ? 13.376 -3.198 -10.259 1.00 83.19 225 PRO A C 1
ATOM 1592 O O . PRO A 1 225 ? 13.975 -2.209 -10.690 1.00 83.19 225 PRO A O 1
ATOM 1595 N N . ASN A 1 226 ? 12.253 -3.638 -10.825 1.00 85.50 226 ASN A N 1
ATOM 1596 C CA . ASN A 1 226 ? 11.639 -3.060 -12.012 1.00 85.50 226 ASN A CA 1
ATOM 1597 C C . ASN A 1 226 ? 10.790 -1.816 -11.716 1.00 85.50 226 ASN A C 1
ATOM 1599 O O . ASN A 1 226 ? 10.313 -1.196 -12.662 1.00 85.50 226 ASN A O 1
ATOM 1603 N N . ILE A 1 227 ? 10.625 -1.411 -10.451 1.00 83.12 227 ILE A N 1
ATOM 1604 C CA . ILE A 1 227 ? 9.938 -0.156 -10.108 1.00 83.12 227 ILE A CA 1
ATOM 1605 C C . ILE A 1 227 ? 10.881 1.045 -9.992 1.00 83.12 227 ILE A C 1
ATOM 1607 O O . ILE A 1 227 ? 10.435 2.189 -10.017 1.00 83.12 227 ILE A O 1
ATOM 1611 N N . LYS A 1 228 ? 12.189 0.804 -9.845 1.00 76.50 228 LYS A N 1
ATOM 1612 C CA . LYS A 1 228 ? 13.178 1.859 -9.579 1.00 76.50 228 LYS A CA 1
ATOM 1613 C C . LYS A 1 228 ? 13.249 2.874 -10.737 1.00 76.50 228 LYS A C 1
ATOM 1615 O O . LYS A 1 228 ? 12.976 2.508 -11.880 1.00 76.50 228 LYS A O 1
ATOM 1620 N N . PRO A 1 229 ? 13.627 4.138 -10.515 1.00 71.12 229 PRO A N 1
ATOM 1621 C CA . PRO A 1 229 ? 13.961 5.023 -11.627 1.00 71.12 229 PRO A CA 1
ATOM 1622 C C . PRO A 1 229 ? 15.076 4.394 -12.473 1.00 71.12 229 PRO A C 1
ATOM 1624 O O . PRO A 1 229 ? 16.031 3.863 -11.912 1.00 71.12 229 PRO A O 1
ATOM 1627 N N . LEU A 1 230 ? 14.945 4.433 -13.798 1.00 68.44 230 LEU A N 1
ATOM 1628 C CA . LEU A 1 230 ? 16.040 4.075 -14.703 1.00 68.44 230 LEU A CA 1
ATOM 1629 C C . LEU A 1 230 ? 16.966 5.288 -14.810 1.00 68.44 230 LEU A C 1
ATOM 1631 O O . LEU A 1 230 ? 16.466 6.392 -15.051 1.00 68.44 230 LEU A O 1
ATOM 1635 N N . ASP A 1 231 ? 18.275 5.109 -14.627 1.00 67.19 231 ASP A N 1
ATOM 1636 C CA . ASP A 1 231 ? 19.237 6.201 -14.792 1.00 67.19 231 ASP A CA 1
ATOM 1637 C C . ASP A 1 231 ? 19.850 6.139 -16.203 1.00 67.19 231 ASP A C 1
ATOM 1639 O O . ASP A 1 231 ? 20.705 5.307 -16.484 1.00 67.19 231 ASP A O 1
ATOM 1643 N N . PRO A 1 232 ? 19.480 7.037 -17.131 1.00 60.78 232 PRO A N 1
ATOM 1644 C CA . PRO A 1 232 ? 20.019 6.992 -18.490 1.00 60.78 232 PRO A CA 1
ATOM 1645 C C . PRO A 1 232 ? 21.549 7.170 -18.552 1.00 60.78 232 PRO A C 1
ATOM 1647 O O . PRO A 1 232 ? 22.138 6.917 -19.602 1.00 60.78 232 PRO A O 1
ATOM 1650 N N . SER A 1 233 ? 22.204 7.590 -17.460 1.00 63.03 233 SER A N 1
ATOM 1651 C CA . SER A 1 233 ? 23.666 7.702 -17.382 1.00 63.03 233 SER A CA 1
ATOM 1652 C C . SER A 1 233 ? 24.399 6.378 -17.110 1.00 63.03 233 SER A C 1
ATOM 1654 O O . SER A 1 233 ? 25.614 6.323 -17.307 1.00 63.03 233 SER A O 1
ATOM 1656 N N . VAL A 1 234 ? 23.701 5.297 -16.728 1.00 61.75 234 VAL A N 1
ATOM 1657 C CA . VAL A 1 234 ? 24.309 3.989 -16.411 1.00 61.75 234 VAL A CA 1
ATOM 1658 C C . VAL A 1 234 ? 24.003 2.967 -17.516 1.00 61.75 234 VAL A C 1
ATOM 1660 O O . VAL A 1 234 ? 23.070 2.170 -17.457 1.00 61.75 234 VAL A O 1
ATOM 1663 N N . LEU A 1 235 ? 24.840 2.967 -18.556 1.00 56.09 235 LEU A N 1
ATOM 1664 C CA . LEU A 1 235 ? 24.627 2.221 -19.808 1.00 56.09 235 LEU A CA 1
ATOM 1665 C C . LEU A 1 235 ? 24.429 0.697 -19.669 1.00 56.09 235 LEU A C 1
ATOM 1667 O O . LEU A 1 235 ? 23.744 0.107 -20.498 1.00 56.09 235 LEU A O 1
ATOM 1671 N N . THR A 1 236 ? 25.013 0.029 -18.672 1.00 57.72 236 THR A N 1
ATOM 1672 C CA . THR A 1 236 ? 25.077 -1.449 -18.660 1.00 57.72 236 THR A CA 1
ATOM 1673 C C . THR A 1 236 ? 24.000 -2.118 -17.803 1.00 57.72 236 THR A C 1
ATOM 1675 O O . THR A 1 236 ? 23.511 -3.191 -18.159 1.00 57.72 236 THR A O 1
ATOM 1678 N N . GLY A 1 237 ? 23.615 -1.507 -16.678 1.00 59.81 237 GLY A N 1
ATOM 1679 C CA . GLY A 1 237 ? 22.596 -2.048 -15.769 1.00 59.81 237 GLY A CA 1
ATOM 1680 C C . GLY A 1 237 ? 21.170 -1.763 -16.241 1.00 59.81 237 GLY A C 1
ATOM 1681 O O . GLY A 1 237 ? 20.296 -2.632 -16.161 1.00 59.81 237 GLY A O 1
ATOM 1682 N N . ASP A 1 238 ? 20.953 -0.575 -16.809 1.00 68.56 238 ASP A N 1
ATOM 1683 C CA . ASP A 1 238 ? 19.615 -0.111 -17.161 1.00 68.56 238 ASP A CA 1
ATOM 1684 C C . ASP A 1 238 ? 19.051 -0.774 -18.414 1.00 68.56 238 ASP A C 1
ATOM 1686 O O . ASP A 1 238 ? 17.850 -1.013 -18.460 1.00 68.56 238 ASP A O 1
ATOM 1690 N N . ILE A 1 239 ? 19.872 -1.201 -19.382 1.00 74.56 239 ILE A N 1
ATOM 1691 C CA . ILE A 1 239 ? 19.371 -1.926 -20.569 1.00 74.56 239 ILE A CA 1
ATOM 1692 C C . ILE A 1 239 ? 18.691 -3.244 -20.163 1.00 74.56 239 ILE A C 1
ATOM 1694 O O . ILE A 1 239 ? 17.627 -3.589 -20.681 1.00 74.56 239 ILE A O 1
ATOM 1698 N N . LYS A 1 240 ? 19.265 -3.980 -19.200 1.00 77.38 240 LYS A N 1
ATOM 1699 C CA . LYS A 1 240 ? 18.669 -5.230 -18.705 1.00 77.38 240 LYS A CA 1
ATOM 1700 C C . LYS A 1 240 ? 17.335 -4.967 -18.007 1.00 77.38 240 LYS A C 1
ATOM 1702 O O . LYS A 1 240 ? 16.373 -5.687 -18.264 1.00 77.38 240 LYS A O 1
ATOM 1707 N N . LEU A 1 241 ? 17.264 -3.941 -17.159 1.00 77.31 241 LEU A N 1
ATOM 1708 C CA . LEU A 1 241 ? 16.027 -3.553 -16.475 1.00 77.31 241 LEU A CA 1
ATOM 1709 C C . LEU A 1 241 ? 14.973 -3.020 -17.454 1.00 77.31 241 LEU A C 1
ATOM 1711 O O . LEU A 1 241 ? 13.791 -3.314 -17.294 1.00 77.31 241 LEU A O 1
ATOM 1715 N N . GLN A 1 242 ? 15.386 -2.297 -18.497 1.00 78.44 242 GLN A N 1
ATOM 1716 C CA . GLN A 1 242 ? 14.506 -1.839 -19.572 1.00 78.44 242 GLN A CA 1
ATOM 1717 C C . GLN A 1 242 ? 13.879 -3.021 -20.318 1.00 78.44 242 GLN A C 1
ATOM 1719 O O . GLN A 1 242 ? 12.658 -3.082 -20.462 1.00 78.44 242 GLN A O 1
ATOM 1724 N N . LEU A 1 243 ? 14.689 -4.004 -20.724 1.00 82.88 243 LEU A N 1
ATOM 1725 C CA . LEU A 1 243 ? 14.200 -5.230 -21.363 1.00 82.88 243 LEU A CA 1
ATOM 1726 C C . LEU A 1 243 ? 13.266 -6.023 -20.439 1.00 82.88 243 LEU A C 1
ATOM 1728 O O . LEU A 1 243 ? 12.221 -6.506 -20.875 1.00 82.88 243 LEU A O 1
ATOM 1732 N N . GLN A 1 244 ? 13.610 -6.129 -19.154 1.00 85.50 244 GLN A N 1
ATOM 1733 C CA . GLN A 1 244 ? 12.774 -6.810 -18.166 1.00 85.50 244 GLN A CA 1
ATOM 1734 C C . GLN A 1 244 ? 11.422 -6.118 -17.989 1.00 85.50 244 GLN A C 1
ATOM 1736 O O . GLN A 1 244 ? 10.400 -6.801 -18.017 1.00 85.50 244 GLN A O 1
ATOM 1741 N N . ARG A 1 245 ? 11.378 -4.784 -17.905 1.00 84.50 245 ARG A N 1
ATOM 1742 C CA . ARG A 1 245 ? 10.118 -4.024 -17.834 1.00 84.50 245 ARG A CA 1
ATOM 1743 C C . ARG A 1 245 ? 9.253 -4.194 -19.068 1.00 84.50 245 ARG A C 1
ATOM 1745 O O . ARG A 1 245 ? 8.038 -4.199 -18.943 1.00 84.50 245 ARG A O 1
ATOM 1752 N N . GLN A 1 246 ? 9.828 -4.377 -20.248 1.00 87.06 246 GLN A N 1
ATOM 1753 C CA . GLN A 1 246 ? 9.025 -4.660 -21.439 1.00 87.06 246 GLN A CA 1
ATOM 1754 C C . GLN A 1 246 ? 8.435 -6.075 -21.446 1.00 87.06 246 GLN A C 1
ATOM 1756 O O . GLN A 1 246 ? 7.493 -6.349 -22.194 1.00 87.06 246 GLN A O 1
ATOM 1761 N N . SER A 1 247 ? 8.952 -6.986 -20.617 1.00 92.19 247 SER A N 1
ATOM 1762 C CA . SER A 1 247 ? 8.429 -8.347 -20.556 1.00 92.19 247 SER A CA 1
ATOM 1763 C C . SER A 1 247 ? 7.013 -8.376 -19.970 1.00 92.19 247 SER A C 1
ATOM 1765 O O . SER A 1 247 ? 6.709 -7.765 -18.942 1.00 92.19 247 SER A O 1
ATOM 1767 N N . LYS A 1 248 ? 6.128 -9.141 -20.619 1.00 93.38 248 LYS A N 1
ATOM 1768 C CA . LYS A 1 248 ? 4.735 -9.307 -20.175 1.00 93.38 248 LYS A CA 1
ATOM 1769 C C . LYS A 1 248 ? 4.642 -9.911 -18.774 1.00 93.38 248 LYS A C 1
ATOM 1771 O O . LYS A 1 248 ? 3.732 -9.571 -18.029 1.00 93.38 248 LYS A O 1
ATOM 1776 N N . GLU A 1 249 ? 5.576 -10.789 -18.419 1.00 94.06 249 GLU A N 1
ATOM 1777 C CA . GLU A 1 249 ? 5.617 -11.446 -17.112 1.00 94.06 249 GLU A CA 1
ATOM 1778 C C . GLU A 1 249 ? 5.919 -10.456 -15.986 1.00 94.06 249 GLU A C 1
ATOM 1780 O O . GLU A 1 249 ? 5.194 -10.430 -14.991 1.00 94.06 249 GLU A O 1
ATOM 1785 N N . VAL A 1 250 ? 6.925 -9.592 -16.162 1.00 92.50 250 VAL A N 1
ATOM 1786 C CA . VAL A 1 250 ? 7.254 -8.542 -15.184 1.00 92.50 250 VAL A CA 1
ATOM 1787 C C . VAL A 1 250 ? 6.113 -7.537 -15.069 1.00 92.50 250 VAL A C 1
ATOM 1789 O O . VAL A 1 250 ? 5.725 -7.190 -13.957 1.00 92.50 250 VAL A O 1
ATOM 1792 N N . GLN A 1 251 ? 5.509 -7.127 -16.187 1.00 93.19 251 GLN A N 1
ATOM 1793 C CA . GLN A 1 251 ? 4.345 -6.234 -16.162 1.00 93.19 251 GLN A CA 1
ATOM 1794 C C . GLN A 1 251 ? 3.155 -6.855 -15.427 1.00 93.19 251 GLN A C 1
ATOM 1796 O O . GLN A 1 251 ? 2.546 -6.211 -14.576 1.00 93.19 251 GLN A O 1
ATOM 1801 N N . ALA A 1 252 ? 2.845 -8.125 -15.696 1.00 94.62 252 ALA A N 1
ATOM 1802 C CA . ALA A 1 252 ? 1.774 -8.835 -15.005 1.00 94.62 252 ALA A CA 1
ATOM 1803 C C . ALA A 1 252 ? 2.066 -9.004 -13.505 1.00 94.62 252 ALA A C 1
ATOM 1805 O O . ALA A 1 252 ? 1.142 -8.946 -12.690 1.00 94.62 252 ALA A O 1
ATOM 1806 N N . LYS A 1 253 ? 3.336 -9.204 -13.131 1.00 94.81 253 LYS A N 1
ATOM 1807 C CA . LYS A 1 253 ? 3.772 -9.264 -11.733 1.00 94.81 253 LYS A CA 1
ATOM 1808 C C . LYS A 1 253 ? 3.572 -7.917 -11.033 1.00 94.81 253 LYS A C 1
ATOM 1810 O O . LYS A 1 253 ? 2.854 -7.877 -10.038 1.00 94.81 253 LYS A O 1
ATOM 1815 N N . LEU A 1 254 ? 4.113 -6.830 -11.585 1.00 93.56 254 LEU A N 1
ATOM 1816 C CA . LEU A 1 254 ? 3.979 -5.481 -11.022 1.00 93.56 254 LEU A CA 1
ATOM 1817 C C . LEU A 1 254 ? 2.511 -5.068 -10.888 1.00 93.56 254 LEU A C 1
ATOM 1819 O O . LEU A 1 254 ? 2.091 -4.590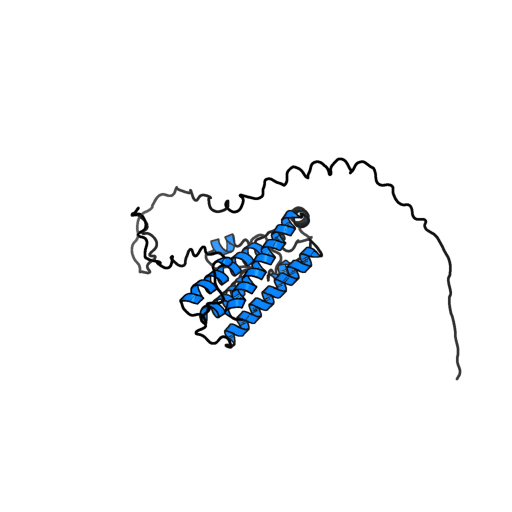 -9.838 1.00 93.56 254 LEU A O 1
ATOM 1823 N N . GLN A 1 255 ? 1.695 -5.307 -11.919 1.00 95.12 255 GLN A N 1
ATOM 1824 C CA . GLN A 1 255 ? 0.261 -5.012 -11.863 1.00 95.12 255 GLN A CA 1
ATOM 1825 C C . GLN A 1 255 ? -0.447 -5.792 -10.748 1.00 95.12 255 GLN A C 1
ATOM 1827 O O . GLN A 1 255 ? -1.321 -5.240 -10.083 1.00 95.12 255 GLN A O 1
ATOM 1832 N N . ARG A 1 256 ? -0.066 -7.054 -10.517 1.00 96.69 256 ARG A N 1
ATOM 1833 C CA . ARG A 1 256 ? -0.619 -7.880 -9.437 1.00 96.69 256 ARG A CA 1
ATOM 1834 C C . ARG A 1 256 ? -0.199 -7.382 -8.058 1.00 96.69 256 ARG A C 1
ATOM 1836 O O . ARG A 1 256 ? -1.030 -7.361 -7.158 1.00 96.69 256 ARG A O 1
ATOM 1843 N N . GLU A 1 257 ? 1.060 -6.991 -7.887 1.00 96.12 257 GLU A N 1
ATOM 1844 C CA . GLU A 1 257 ? 1.564 -6.450 -6.619 1.00 96.12 257 GLU A CA 1
ATOM 1845 C C . GLU A 1 257 ? 0.897 -5.108 -6.284 1.00 96.12 257 GLU A C 1
ATOM 1847 O O . GLU A 1 257 ? 0.438 -4.916 -5.159 1.00 96.12 257 GLU A O 1
ATOM 1852 N N . ILE A 1 258 ? 0.743 -4.218 -7.272 1.00 97.00 258 ILE A N 1
ATOM 1853 C CA . ILE A 1 258 ? 0.022 -2.948 -7.100 1.00 97.00 258 ILE A CA 1
ATOM 1854 C C . ILE A 1 258 ? -1.457 -3.198 -6.782 1.00 97.00 258 ILE A C 1
ATOM 1856 O O . ILE A 1 258 ? -1.999 -2.558 -5.884 1.00 97.00 258 ILE A O 1
ATOM 1860 N N . ALA A 1 259 ? -2.107 -4.139 -7.475 1.00 97.75 259 ALA A N 1
ATOM 1861 C CA . ALA A 1 259 ? -3.491 -4.508 -7.185 1.00 97.75 259 ALA A CA 1
ATOM 1862 C C . ALA A 1 259 ? -3.644 -5.043 -5.754 1.00 97.75 259 ALA A C 1
ATOM 1864 O O . ALA A 1 259 ? -4.507 -4.569 -5.026 1.00 97.75 259 ALA A O 1
ATOM 1865 N N . ALA A 1 260 ? -2.754 -5.937 -5.310 1.00 97.00 260 ALA A N 1
ATOM 1866 C CA . ALA A 1 260 ? -2.767 -6.454 -3.943 1.00 97.00 260 ALA A CA 1
ATOM 1867 C C . ALA A 1 260 ? -2.599 -5.343 -2.891 1.00 97.00 260 ALA A C 1
ATOM 1869 O O . ALA A 1 260 ? -3.226 -5.399 -1.835 1.00 97.00 260 ALA A O 1
ATOM 1870 N N . TYR A 1 261 ? -1.783 -4.325 -3.182 1.00 98.06 261 TYR A N 1
ATOM 1871 C CA . TYR A 1 261 ? -1.634 -3.155 -2.317 1.00 98.06 261 TYR A CA 1
ATOM 1872 C C . TYR A 1 261 ? -2.904 -2.296 -2.257 1.00 98.06 261 TYR A C 1
ATOM 1874 O O . TYR A 1 261 ? -3.340 -1.921 -1.167 1.00 98.06 261 TYR A O 1
ATOM 1882 N N . VAL A 1 262 ? -3.537 -2.034 -3.403 1.00 98.25 262 VAL A N 1
ATOM 1883 C CA . VAL A 1 262 ? -4.825 -1.322 -3.464 1.00 98.25 262 VAL A CA 1
ATOM 1884 C C . VAL A 1 262 ? -5.909 -2.093 -2.707 1.00 98.25 262 VAL A C 1
ATOM 1886 O O . VAL A 1 262 ? -6.608 -1.496 -1.889 1.00 98.25 262 VAL A O 1
ATOM 1889 N N . ASP A 1 263 ? -6.002 -3.406 -2.917 1.00 97.88 263 ASP A N 1
ATOM 1890 C CA . ASP A 1 263 ? -6.984 -4.269 -2.259 1.00 97.88 263 ASP A CA 1
ATOM 1891 C C . ASP A 1 263 ? -6.799 -4.273 -0.736 1.00 97.88 263 ASP A C 1
ATOM 1893 O O . ASP A 1 263 ? -7.781 -4.216 0.005 1.00 97.88 263 ASP A O 1
ATOM 1897 N N . ALA A 1 264 ? -5.552 -4.296 -0.253 1.00 97.81 264 ALA A N 1
ATOM 1898 C CA . ALA A 1 264 ? -5.256 -4.240 1.176 1.00 97.81 264 ALA A CA 1
ATOM 1899 C C . ALA A 1 264 ? -5.652 -2.892 1.805 1.00 97.81 264 ALA A C 1
ATOM 1901 O O . ALA A 1 264 ? -6.182 -2.875 2.919 1.00 97.81 264 ALA A O 1
ATOM 1902 N N . ILE A 1 265 ? -5.453 -1.774 1.093 1.00 98.25 265 ILE A N 1
ATOM 1903 C CA . ILE A 1 265 ? -5.938 -0.455 1.530 1.00 98.25 265 ILE A CA 1
ATOM 1904 C C . ILE A 1 265 ? -7.466 -0.437 1.587 1.00 98.25 265 ILE A C 1
ATOM 1906 O O . ILE A 1 265 ? -8.033 -0.073 2.618 1.00 98.25 265 ILE A O 1
ATOM 1910 N N . ASP A 1 266 ? -8.137 -0.851 0.510 1.00 98.12 266 ASP A N 1
ATOM 1911 C CA . ASP A 1 266 ? -9.600 -0.902 0.465 1.00 98.12 266 ASP A CA 1
ATOM 1912 C C . ASP A 1 266 ? -10.166 -1.774 1.581 1.00 98.12 266 ASP A C 1
ATOM 1914 O O . ASP A 1 266 ? -11.174 -1.428 2.196 1.00 98.12 266 ASP A O 1
ATOM 1918 N N . PHE A 1 267 ? -9.514 -2.900 1.864 1.00 98.06 267 PHE A N 1
ATOM 1919 C CA . PHE A 1 267 ? -9.928 -3.799 2.923 1.00 98.06 267 PHE A CA 1
ATOM 1920 C C . PHE A 1 267 ? -9.803 -3.166 4.310 1.00 98.06 267 PHE A C 1
ATOM 1922 O O . PHE A 1 267 ? -10.764 -3.215 5.076 1.00 98.06 267 PHE A O 1
ATOM 1929 N N . LEU A 1 268 ? -8.666 -2.538 4.626 1.00 97.75 268 LEU A N 1
ATOM 1930 C CA . LEU A 1 268 ? -8.476 -1.854 5.909 1.00 97.75 268 LEU A CA 1
ATOM 1931 C C . LEU A 1 268 ? -9.484 -0.707 6.083 1.00 97.75 268 LEU A C 1
ATOM 1933 O O . LEU A 1 268 ? -10.075 -0.554 7.151 1.00 97.75 268 LEU A O 1
ATOM 1937 N N . LEU A 1 269 ? -9.751 0.051 5.018 1.00 98.00 269 LEU A N 1
ATOM 1938 C CA . LEU A 1 269 ? -10.709 1.156 5.054 1.00 98.00 269 LEU A CA 1
ATOM 1939 C C . LEU A 1 269 ? -12.153 0.703 5.320 1.00 98.00 269 LEU A C 1
ATOM 1941 O O . LEU A 1 269 ? -12.927 1.484 5.866 1.00 98.00 269 LEU A O 1
ATOM 1945 N N . LYS A 1 270 ? -12.527 -0.553 5.038 1.00 97.69 270 LYS A N 1
ATOM 1946 C CA . LYS A 1 270 ? -13.856 -1.092 5.404 1.00 97.69 270 LYS A CA 1
ATOM 1947 C C . LYS A 1 270 ? -14.095 -1.158 6.916 1.00 97.69 270 LYS A C 1
ATOM 1949 O O . LYS A 1 270 ? -15.245 -1.278 7.329 1.00 97.69 270 LYS A O 1
ATOM 1954 N N . PHE A 1 271 ? -13.050 -1.092 7.742 1.00 96.62 271 PHE A N 1
ATOM 1955 C CA . PHE A 1 271 ? -13.207 -1.029 9.197 1.00 96.62 271 PHE A CA 1
ATOM 1956 C C . PHE A 1 271 ? -13.580 0.372 9.704 1.00 96.62 271 PHE A C 1
ATOM 1958 O O . PHE A 1 271 ? -14.018 0.513 10.839 1.00 96.62 271 PHE A O 1
ATOM 1965 N N . VAL A 1 272 ? -13.430 1.409 8.881 1.00 95.75 272 VAL A N 1
ATOM 1966 C CA . VAL A 1 272 ? -13.669 2.809 9.278 1.00 95.75 272 VAL A CA 1
ATOM 1967 C C . VAL A 1 272 ? -14.603 3.562 8.328 1.00 95.75 272 VAL A C 1
ATOM 1969 O O . VAL A 1 272 ? -14.865 4.739 8.549 1.00 95.75 272 VAL A O 1
ATOM 1972 N N . ALA A 1 273 ? -15.108 2.884 7.294 1.00 89.25 273 ALA A N 1
ATOM 1973 C CA . ALA A 1 273 ? -16.154 3.357 6.387 1.00 89.25 273 ALA A CA 1
ATOM 1974 C C . ALA A 1 273 ? -17.541 2.985 6.914 1.00 89.25 273 ALA A C 1
ATOM 1976 O O . ALA A 1 273 ? -18.403 3.879 6.998 1.00 89.25 273 ALA A O 1
#

pLDDT: mean 70.81, std 24.51, range [28.73, 98.38]